Protein AF-A0AAV5ZLG9-F1 (afdb_monomer)

Solvent-accessible surface area (backbone atoms only — not comparable to full-atom values): 14186 Å² total; per-residue (Å²): 129,69,77,83,51,53,61,61,48,51,53,51,49,50,52,53,50,52,51,49,53,50,40,49,50,37,50,77,72,66,51,63,49,50,76,64,76,86,59,52,101,56,46,60,37,82,28,49,72,47,18,53,43,48,27,52,61,29,69,51,66,42,74,53,73,92,79,33,73,22,64,46,48,23,17,82,83,34,30,60,53,78,82,78,70,55,70,79,60,87,88,47,49,33,36,35,36,37,26,19,34,76,58,49,23,75,73,41,44,69,79,68,21,65,48,49,44,50,29,76,73,35,83,59,42,46,49,46,41,54,23,37,72,75,46,20,63,61,44,44,52,53,45,32,73,77,51,51,57,65,49,63,53,81,39,78,47,77,56,84,56,92,60,29,59,62,42,46,75,28,54,51,38,87,90,60,43,34,25,37,32,63,42,73,42,100,86,68,50,76,41,82,35,58,67,71,18,58,75,64,52,67,72,56,50,52,48,51,50,47,21,49,74,26,36,59,56,28,54,52,49,52,55,58,46,58,75,69,60,86,60,81,78,79,73,87,72,78,61,62,63,58,53,51,51,54,55,59,74,74,108

Sequence (251 aa):
MPRRLVGPALALVSVLVSFLLIEVALGVLGYGRQRLVPQPAGFWRHDPRLGWHHTAGSEGVFDRSPVFRTRVRINDKGLRGHDYPYERVAGRRRILVLGDSFVFGYGVEQEEIFTTVLEGLLPATEVINAGVSGYGTDQELLWFRAEGARYRPDLVILLMCGNDELDNHSTIAYSLYPKPLFVPSPGGELVLTNVPVPPVPLRLRLKAWLLGHSRVAFQASRLLGRARHAGPSSPRVDDGLTLTLVETLRR

Radius of gyration: 22.54 Å; Cα contacts (8 Å, |Δi|>4): 384; chains: 1; bounding box: 67×32×73 Å

Foldseek 3Di:
DPPVVPVVVVVVVVVVVVQVVVQVVCVVVVQAFDDDPPDDPQQWDQDQAFLIAGDAQDWDWRDPPPVAIETWGQHRVRFTDYDDDLDDDPPAAEEEEFEECLLNVPRHYRCGRVQNVVQVVDPRYHRTRPYYHQDALSSRLSCCVVPVCSSVHPYYHYDHDPCNQVSQVDLDTPNWTGGWHWDQDPVRDTDIDCGSPDHGDPVSVVLSVCRNVGSVSVVVVVVVVVVVPPDDDDPPDDCVSVVVSVVVVVD

pLDDT: mean 88.3, std 11.54, range [41.5, 98.5]

Nearest PDB structures (foldseek):
  8a2n-assembly1_A  TM=5.471E-01  e=8.742E-07  Chondromyces crocatus
  1ivn-assembly1_A  TM=8.500E-01  e=8.739E-04  Escherichia coli
  1jrl-assembly1_A  TM=8.295E-01  e=7.717E-04  Escherichia coli
  1j00-assembly1_A  TM=8.525E-01  e=1.121E-03  Escherichia coli
  6lfc-assembly1_A  TM=8.272E-01  e=9.300E-04  Escherichia coli

Structure (mmCIF, N/CA/C/O backbone):
data_AF-A0AAV5ZLG9-F1
#
_entry.id   AF-A0AAV5ZLG9-F1
#
loop_
_atom_site.group_PDB
_atom_site.id
_atom_site.type_symbol
_atom_site.label_atom_id
_atom_site.label_alt_id
_atom_site.label_comp_id
_atom_site.label_asym_id
_atom_site.label_entity_id
_atom_site.label_seq_id
_atom_site.pdbx_PDB_ins_code
_atom_site.Cartn_x
_atom_site.Cartn_y
_atom_site.Cartn_z
_atom_site.occupancy
_atom_site.B_iso_or_equiv
_atom_site.auth_seq_id
_atom_site.auth_comp_id
_atom_site.auth_asym_id
_atom_site.auth_atom_id
_atom_site.pdbx_PDB_model_num
ATOM 1 N N . MET A 1 1 ? 39.452 -15.481 -36.796 1.00 59.50 1 MET A N 1
ATOM 2 C CA . MET A 1 1 ? 38.106 -14.865 -36.887 1.00 59.50 1 MET A CA 1
ATOM 3 C C . MET A 1 1 ? 37.854 -14.436 -38.329 1.00 59.50 1 MET A C 1
ATOM 5 O O . MET A 1 1 ? 38.745 -13.813 -38.899 1.00 59.50 1 MET A O 1
ATOM 9 N N . PRO A 1 2 ? 36.716 -14.774 -38.957 1.00 66.44 2 PRO A N 1
ATOM 10 C CA . PRO A 1 2 ? 36.451 -14.362 -40.334 1.00 66.44 2 PRO A CA 1
ATOM 11 C C . PRO A 1 2 ? 36.359 -12.829 -40.408 1.00 66.44 2 PRO A C 1
ATOM 13 O O . PRO A 1 2 ? 35.571 -12.220 -39.688 1.00 66.44 2 PRO A O 1
ATOM 16 N N . ARG A 1 3 ? 37.156 -12.201 -41.288 1.00 70.88 3 ARG A N 1
ATOM 17 C CA . ARG A 1 3 ? 37.257 -10.733 -41.479 1.00 70.88 3 ARG A CA 1
ATOM 18 C C . ARG A 1 3 ? 35.901 -10.020 -41.645 1.00 70.88 3 ARG A C 1
ATOM 20 O O . ARG A 1 3 ? 35.797 -8.837 -41.350 1.00 70.88 3 ARG A O 1
ATOM 27 N N . ARG A 1 4 ? 34.854 -10.749 -42.049 1.00 76.94 4 ARG A N 1
ATOM 28 C CA . ARG A 1 4 ? 33.469 -10.265 -42.194 1.00 76.94 4 ARG A CA 1
ATOM 29 C C . ARG A 1 4 ? 32.785 -9.886 -40.870 1.00 76.94 4 ARG A C 1
ATOM 31 O O . ARG A 1 4 ? 31.807 -9.153 -40.903 1.00 76.94 4 ARG A O 1
ATOM 38 N N . LEU A 1 5 ? 33.287 -10.348 -39.721 1.00 84.06 5 LEU A N 1
ATOM 39 C CA . LEU A 1 5 ? 32.698 -10.057 -38.404 1.00 84.06 5 LEU A CA 1
ATOM 40 C C . LEU A 1 5 ? 33.332 -8.852 -37.692 1.00 84.06 5 LEU A C 1
ATOM 42 O O . LEU A 1 5 ? 32.760 -8.356 -36.728 1.00 84.06 5 LEU A O 1
ATOM 46 N N . VAL A 1 6 ? 34.479 -8.354 -38.168 1.00 87.31 6 VAL A N 1
ATOM 47 C CA . VAL A 1 6 ? 35.234 -7.276 -37.501 1.00 87.31 6 VAL A CA 1
ATOM 48 C C . VAL A 1 6 ? 34.465 -5.951 -37.529 1.00 87.31 6 VAL A C 1
ATOM 50 O O . VAL A 1 6 ? 34.338 -5.302 -36.497 1.00 87.31 6 VAL A O 1
ATOM 53 N N . GLY A 1 7 ? 33.906 -5.571 -38.682 1.00 90.50 7 GLY A N 1
ATOM 54 C CA . GLY A 1 7 ? 33.119 -4.338 -38.823 1.00 90.50 7 GLY A CA 1
ATOM 55 C C . GLY A 1 7 ? 31.880 -4.303 -37.915 1.00 90.50 7 GLY A C 1
ATOM 56 O O . GLY A 1 7 ? 31.758 -3.385 -37.105 1.00 90.50 7 GLY A O 1
ATOM 57 N N . PRO A 1 8 ? 30.993 -5.317 -37.975 1.00 93.69 8 PRO A N 1
ATOM 58 C CA . PRO A 1 8 ? 29.843 -5.414 -37.075 1.00 93.69 8 PRO A CA 1
ATOM 59 C C . PRO A 1 8 ? 30.232 -5.447 -35.591 1.00 93.69 8 PRO A C 1
ATOM 61 O O . PRO A 1 8 ? 29.568 -4.813 -34.773 1.00 93.69 8 PRO A O 1
ATOM 64 N N . ALA A 1 9 ? 31.322 -6.137 -35.239 1.00 91.94 9 ALA A N 1
ATOM 65 C CA . ALA A 1 9 ? 31.813 -6.175 -33.865 1.00 91.94 9 ALA A CA 1
ATOM 66 C C . ALA A 1 9 ? 32.273 -4.791 -33.379 1.00 91.94 9 ALA A C 1
ATOM 68 O O . ALA A 1 9 ? 31.898 -4.381 -32.285 1.00 91.94 9 ALA A O 1
ATOM 69 N N . LEU A 1 10 ? 33.027 -4.043 -34.192 1.00 94.44 10 LEU A N 1
ATOM 70 C CA . LEU A 1 10 ? 33.457 -2.681 -33.853 1.00 94.44 10 LEU A CA 1
ATOM 71 C C . LEU A 1 10 ? 32.270 -1.725 -33.699 1.00 94.44 10 LEU A C 1
ATOM 73 O O . LEU A 1 10 ? 32.242 -0.938 -32.754 1.00 94.44 10 LEU A O 1
ATOM 77 N N . ALA A 1 11 ? 31.271 -1.823 -34.580 1.00 94.94 11 ALA A N 1
ATOM 78 C CA . ALA A 1 11 ? 30.049 -1.030 -34.470 1.00 94.94 11 ALA A CA 1
ATOM 79 C C . ALA A 1 11 ? 29.296 -1.334 -33.163 1.00 94.94 11 ALA A C 1
ATOM 81 O O . ALA A 1 11 ? 28.919 -0.413 -32.441 1.00 94.94 11 ALA A O 1
ATOM 82 N N . LEU A 1 12 ? 29.142 -2.617 -32.813 1.00 94.69 12 LEU A N 1
ATOM 83 C CA . LEU A 1 12 ? 28.513 -3.027 -31.557 1.00 94.69 12 LEU A CA 1
ATOM 84 C C . LEU A 1 12 ? 29.288 -2.507 -30.338 1.00 94.69 12 LEU A C 1
ATOM 86 O O . LEU A 1 12 ? 28.685 -1.941 -29.428 1.00 94.69 12 LEU A O 1
ATOM 90 N N . VAL A 1 13 ? 30.616 -2.651 -30.331 1.00 95.88 13 VAL A N 1
ATOM 91 C CA . VAL A 1 13 ? 31.474 -2.143 -29.248 1.00 95.88 13 VAL A CA 1
ATOM 92 C C . VAL A 1 13 ? 31.329 -0.630 -29.106 1.00 95.88 13 VAL A C 1
ATOM 94 O O . VAL A 1 13 ? 31.156 -0.144 -27.992 1.00 95.88 13 VAL A O 1
ATOM 97 N N . SER A 1 14 ? 31.333 0.117 -30.212 1.00 96.12 14 SER A N 1
ATOM 98 C CA . SER A 1 14 ? 31.157 1.570 -30.182 1.00 96.12 14 SER A CA 1
ATOM 99 C C . SER A 1 14 ? 29.816 1.969 -29.564 1.00 96.12 14 SER A C 1
ATOM 101 O O . SER A 1 14 ? 29.796 2.835 -28.693 1.00 96.12 14 SER A O 1
ATOM 103 N N . VAL A 1 15 ? 28.717 1.303 -29.936 1.00 95.94 15 VAL A N 1
ATOM 104 C CA . VAL A 1 15 ? 27.388 1.557 -29.353 1.00 95.94 15 VAL A CA 1
ATOM 105 C C . VAL A 1 15 ? 27.376 1.280 -27.847 1.00 95.94 15 VAL A C 1
ATOM 107 O O . VAL A 1 15 ? 26.856 2.091 -27.080 1.00 95.94 15 VAL A O 1
ATOM 110 N N . LEU A 1 16 ? 27.973 0.169 -27.404 1.00 95.50 16 LEU A N 1
ATOM 111 C CA . LEU A 1 16 ? 28.046 -0.188 -25.983 1.00 95.50 16 LEU A CA 1
ATOM 112 C C . LEU A 1 16 ? 28.879 0.818 -25.179 1.00 95.50 16 LEU A C 1
ATOM 114 O O . LEU A 1 16 ? 28.466 1.222 -24.091 1.00 95.50 16 LEU A O 1
ATOM 118 N N . VAL A 1 17 ? 30.018 1.261 -25.722 1.00 96.69 17 VAL A N 1
ATOM 119 C CA . VAL A 1 17 ? 30.871 2.279 -25.092 1.00 96.69 17 VAL A CA 1
ATOM 120 C C . VAL A 1 17 ? 30.136 3.613 -25.000 1.00 96.69 17 VAL A C 1
ATOM 122 O O . VAL A 1 17 ? 30.106 4.213 -23.929 1.00 96.69 17 VAL A O 1
ATOM 125 N N . SER A 1 18 ? 29.485 4.065 -26.074 1.00 96.06 18 SER A N 1
ATOM 126 C CA . SER A 1 18 ? 28.688 5.295 -26.047 1.00 96.06 18 SER A CA 1
ATOM 127 C C . SER A 1 18 ? 27.564 5.217 -25.015 1.00 96.06 18 SER A C 1
ATOM 129 O O . SER A 1 18 ? 27.374 6.158 -24.247 1.00 96.06 18 SER A O 1
ATOM 131 N N . PHE A 1 19 ? 26.853 4.089 -24.939 1.00 95.25 19 PHE A N 1
ATOM 132 C CA . PHE A 1 19 ? 25.805 3.891 -23.941 1.00 95.25 19 PHE A CA 1
ATOM 133 C C . PHE A 1 19 ? 26.353 3.963 -22.508 1.00 95.25 19 PHE A C 1
ATOM 135 O O . PHE A 1 19 ? 25.767 4.636 -21.660 1.00 95.25 19 PHE A O 1
ATOM 142 N N . LEU A 1 20 ? 27.502 3.327 -22.248 1.00 95.81 20 LEU A N 1
ATOM 143 C CA . LEU A 1 20 ? 28.173 3.377 -20.949 1.00 95.81 20 LEU A CA 1
ATOM 144 C C . LEU A 1 20 ? 28.585 4.807 -20.577 1.00 95.81 20 LEU A C 1
ATOM 146 O O . LEU A 1 20 ? 28.320 5.245 -19.458 1.00 95.81 20 LEU A O 1
ATOM 150 N N . LEU A 1 21 ? 29.189 5.545 -21.511 1.00 97.31 21 LEU A N 1
ATOM 151 C CA . LEU A 1 21 ? 29.598 6.932 -21.286 1.00 97.31 21 LEU A CA 1
ATOM 152 C C . LEU A 1 21 ? 28.400 7.825 -20.938 1.00 97.31 21 LEU A C 1
ATOM 154 O O . LEU A 1 21 ? 28.489 8.621 -20.006 1.00 97.31 21 LEU A O 1
ATOM 158 N N . ILE A 1 22 ? 27.263 7.659 -21.623 1.00 95.94 22 ILE A N 1
ATOM 159 C CA . ILE A 1 22 ? 26.040 8.417 -21.322 1.00 95.94 22 ILE A CA 1
ATOM 160 C C . ILE A 1 22 ? 25.480 8.024 -19.947 1.00 95.94 22 ILE A C 1
ATOM 162 O O . ILE A 1 22 ? 25.114 8.900 -19.166 1.00 95.94 22 ILE A O 1
ATOM 166 N N . GLU A 1 23 ? 25.423 6.732 -19.613 1.00 96.00 23 GLU A N 1
ATOM 167 C CA . GLU A 1 23 ? 24.942 6.262 -18.305 1.00 96.00 23 GLU A CA 1
ATOM 168 C C . GLU A 1 23 ? 25.789 6.832 -17.149 1.00 96.00 23 GLU A C 1
ATOM 170 O O . GLU A 1 23 ? 25.227 7.256 -16.133 1.00 96.00 23 GLU A O 1
ATOM 175 N N . VAL A 1 24 ? 27.118 6.898 -17.318 1.00 95.12 24 VAL A N 1
ATOM 176 C CA . VAL A 1 24 ? 28.048 7.512 -16.353 1.00 95.12 24 VAL A CA 1
ATOM 177 C C . VAL A 1 24 ? 27.843 9.023 -16.279 1.00 95.12 24 VAL A C 1
ATOM 179 O O . VAL A 1 24 ? 27.676 9.550 -15.180 1.00 95.12 24 VAL A O 1
ATOM 182 N N . ALA A 1 25 ? 27.793 9.716 -17.419 1.00 95.94 25 ALA A N 1
ATOM 183 C CA . ALA A 1 25 ? 27.589 11.163 -17.464 1.00 95.94 25 ALA A CA 1
ATOM 184 C C . ALA A 1 25 ? 26.269 11.572 -16.791 1.00 95.94 25 ALA A C 1
ATOM 186 O O . ALA A 1 25 ? 26.256 12.467 -15.951 1.00 95.94 25 ALA A O 1
ATOM 187 N N . LEU A 1 26 ? 25.170 10.863 -17.077 1.00 94.81 26 LEU A N 1
ATOM 188 C CA . LEU A 1 26 ? 23.887 11.066 -16.400 1.00 94.81 26 LEU A CA 1
ATOM 189 C C . LEU A 1 26 ? 24.006 10.856 -14.885 1.00 94.81 26 LEU A C 1
ATOM 191 O O . LEU A 1 26 ? 23.415 11.612 -14.118 1.00 94.81 26 LEU A O 1
ATOM 195 N N . GLY A 1 27 ? 24.777 9.857 -14.449 1.00 90.50 27 GLY A N 1
ATOM 196 C CA . GLY A 1 27 ? 25.044 9.616 -13.033 1.00 90.50 27 GLY A CA 1
ATOM 197 C C . GLY A 1 27 ? 25.778 10.770 -12.354 1.00 90.50 27 GLY A C 1
ATOM 198 O O . GLY A 1 27 ? 25.334 11.216 -11.299 1.00 90.50 27 GLY A O 1
ATOM 199 N N . VAL A 1 28 ? 26.846 11.277 -12.975 1.00 92.81 28 VAL A N 1
ATOM 200 C CA . VAL A 1 28 ? 27.627 12.424 -12.474 1.00 92.81 28 VAL A CA 1
ATOM 201 C C . VAL A 1 28 ? 26.777 13.695 -12.421 1.00 92.81 28 VAL A C 1
ATOM 203 O O . VAL A 1 28 ? 26.858 14.452 -11.460 1.00 92.81 28 VAL A O 1
ATOM 206 N N . LEU A 1 29 ? 25.904 13.899 -13.410 1.00 92.50 29 LEU A N 1
ATOM 207 C CA . LEU A 1 29 ? 24.988 15.041 -13.484 1.00 92.50 29 LEU A CA 1
ATOM 208 C C . LEU A 1 29 ? 23.760 14.919 -12.558 1.00 92.50 29 LEU A C 1
ATOM 210 O O . LEU A 1 29 ? 22.862 15.756 -12.617 1.00 92.50 29 LEU A O 1
ATOM 214 N N . GLY A 1 30 ? 23.678 13.877 -11.725 1.00 86.31 30 GLY A N 1
ATOM 215 C CA . GLY A 1 30 ? 22.592 13.702 -10.757 1.00 86.31 30 GLY A CA 1
ATOM 216 C C . GLY A 1 30 ? 21.275 13.182 -11.343 1.00 86.31 30 GLY A C 1
ATOM 217 O O . GLY A 1 30 ? 20.260 13.142 -10.644 1.00 86.31 30 GLY A O 1
ATOM 218 N N . TYR A 1 31 ? 21.252 12.730 -12.601 1.00 87.56 31 TYR A N 1
ATOM 219 C CA . TYR A 1 31 ? 20.066 12.086 -13.163 1.00 87.56 31 TYR A CA 1
ATOM 220 C C . TYR A 1 31 ? 19.866 10.704 -12.529 1.00 87.56 31 TYR A C 1
ATOM 222 O O . TYR A 1 31 ? 20.691 9.794 -12.641 1.00 87.56 31 TYR A O 1
ATOM 230 N N . GLY A 1 32 ? 18.731 10.547 -11.850 1.00 83.56 32 GLY A N 1
ATOM 231 C CA . GLY A 1 32 ? 18.353 9.304 -11.183 1.00 83.56 32 GLY A CA 1
ATOM 232 C C . GLY A 1 32 ? 17.867 8.206 -12.133 1.00 83.56 32 GLY A C 1
ATOM 233 O O . GLY A 1 32 ? 17.726 8.402 -13.342 1.00 83.56 32 GLY A O 1
ATOM 234 N N . ARG A 1 33 ? 17.572 7.046 -11.541 1.00 85.69 33 ARG A N 1
ATOM 235 C CA . ARG A 1 33 ? 16.853 5.915 -12.150 1.00 85.69 33 ARG A CA 1
ATOM 236 C C . ARG A 1 33 ? 15.414 5.874 -11.636 1.00 85.69 33 ARG A C 1
ATOM 238 O O . ARG A 1 33 ? 15.086 6.589 -10.684 1.00 85.69 33 ARG A O 1
ATOM 245 N N . GLN A 1 34 ? 14.569 5.027 -12.224 1.00 80.56 34 GLN A N 1
ATOM 246 C CA . GLN A 1 34 ? 13.253 4.781 -11.647 1.00 80.56 34 GLN A CA 1
ATOM 247 C C . GLN A 1 34 ? 13.411 4.162 -10.260 1.00 80.56 34 GLN A C 1
ATOM 249 O O . GLN A 1 34 ? 14.063 3.138 -10.078 1.00 80.56 34 GLN A O 1
ATOM 254 N N . ARG A 1 35 ? 12.762 4.793 -9.291 1.00 73.56 35 ARG A N 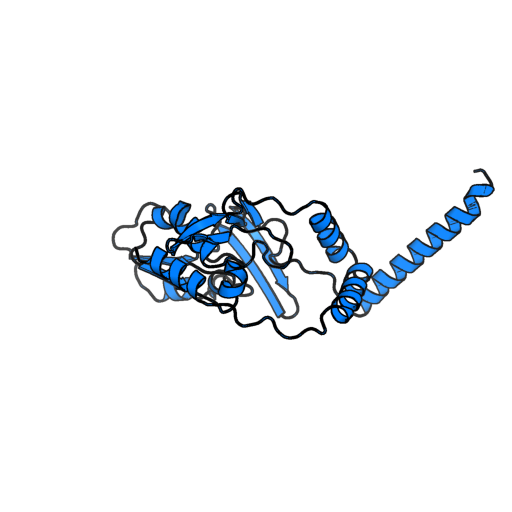1
ATOM 255 C CA . ARG A 1 35 ? 12.588 4.302 -7.931 1.00 73.56 35 ARG A CA 1
ATOM 256 C C . ARG A 1 35 ? 11.176 3.716 -7.856 1.00 73.56 35 ARG A C 1
ATOM 258 O O . ARG A 1 35 ? 10.212 4.470 -7.951 1.00 73.56 35 ARG A O 1
ATOM 265 N N . LEU A 1 36 ? 11.049 2.386 -7.802 1.00 66.25 36 LEU A N 1
ATOM 266 C CA . LEU A 1 36 ? 9.738 1.720 -7.746 1.00 66.25 36 LEU A CA 1
ATOM 267 C C . LEU A 1 36 ? 9.032 2.044 -6.430 1.00 66.25 36 LEU A C 1
ATOM 269 O O . LEU A 1 36 ? 9.664 2.058 -5.379 1.00 66.25 36 LEU A O 1
ATOM 273 N N . VAL A 1 37 ? 7.733 2.307 -6.481 1.00 64.44 37 VAL A N 1
ATOM 274 C CA . VAL A 1 37 ? 6.906 2.397 -5.280 1.00 64.44 37 VAL A CA 1
ATOM 275 C C . VAL A 1 37 ? 5.926 1.230 -5.323 1.00 64.44 37 VAL A C 1
ATOM 277 O O . VAL A 1 37 ? 5.275 1.077 -6.351 1.00 64.44 37 VAL A O 1
ATOM 280 N N . PRO A 1 38 ? 5.821 0.434 -4.255 1.00 56.38 38 PRO A N 1
ATOM 281 C CA . PRO A 1 38 ? 6.601 0.558 -3.032 1.00 56.38 38 PRO A CA 1
ATOM 282 C C . PRO A 1 38 ? 7.962 -0.178 -3.111 1.00 56.38 38 PRO A C 1
ATOM 284 O O . PRO A 1 38 ? 8.117 -1.229 -3.731 1.00 56.38 38 PRO A O 1
ATOM 287 N N . GLN A 1 39 ? 8.988 0.438 -2.525 1.00 63.72 39 GLN A N 1
ATOM 288 C CA . GLN A 1 39 ? 10.392 -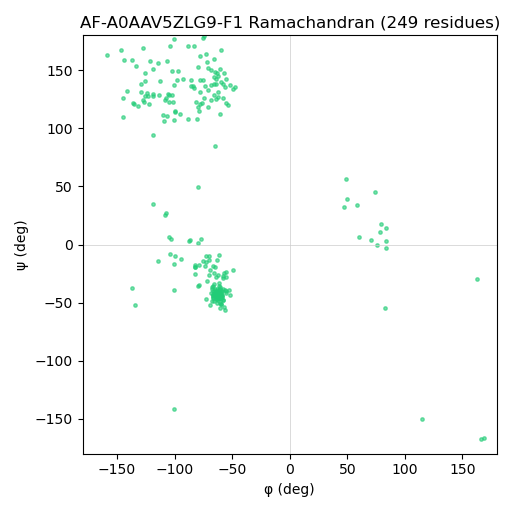0.007 -2.488 1.00 63.72 39 GLN A CA 1
ATOM 289 C C . GLN A 1 39 ? 10.718 -0.521 -1.083 1.00 63.72 39 GLN A C 1
ATOM 291 O O . GLN A 1 39 ? 10.087 -0.020 -0.161 1.00 63.72 39 GLN A O 1
ATOM 296 N N . PRO A 1 40 ? 11.747 -1.365 -0.867 1.00 59.22 40 PRO A N 1
ATOM 297 C CA . PRO A 1 40 ? 12.520 -2.164 -1.826 1.00 59.22 40 PRO A CA 1
ATOM 298 C C . PRO A 1 40 ? 11.936 -3.564 -2.126 1.00 59.22 40 PRO A C 1
ATOM 300 O O . PRO A 1 40 ? 10.999 -4.033 -1.478 1.00 59.22 40 PRO A O 1
ATOM 303 N N . ALA A 1 41 ? 12.511 -4.228 -3.142 1.00 60.09 41 ALA A N 1
ATOM 304 C CA . ALA A 1 41 ? 12.172 -5.580 -3.601 1.00 60.09 41 ALA A CA 1
ATOM 305 C C . ALA A 1 41 ? 12.499 -6.623 -2.519 1.00 60.09 41 ALA A C 1
ATOM 307 O O . ALA A 1 41 ? 13.591 -7.174 -2.469 1.00 60.09 41 ALA A O 1
ATOM 308 N N . GLY A 1 42 ? 11.565 -6.824 -1.602 1.00 76.81 42 GLY A N 1
ATOM 309 C CA . GLY A 1 42 ? 11.732 -7.689 -0.4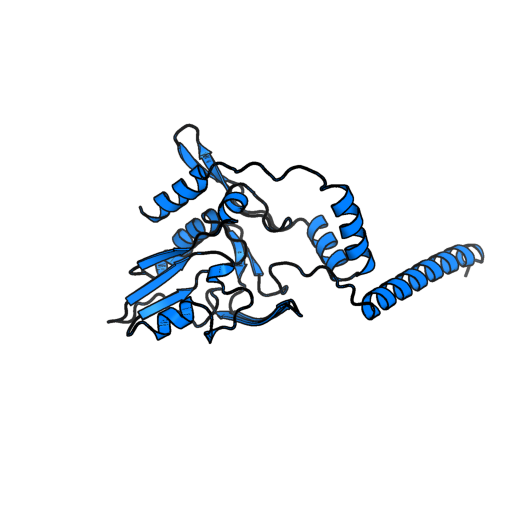36 1.00 76.81 42 GLY A CA 1
ATOM 310 C C . GLY A 1 42 ? 10.685 -7.399 0.626 1.00 76.81 42 GLY A C 1
ATOM 311 O O . GLY A 1 42 ? 10.221 -8.319 1.284 1.00 76.81 42 GLY A O 1
ATOM 312 N N . PHE A 1 43 ? 10.215 -6.153 0.694 1.00 87.31 43 PHE A N 1
ATOM 313 C CA . PHE A 1 43 ? 9.124 -5.767 1.584 1.00 87.31 43 PHE A CA 1
ATOM 314 C C . PHE A 1 43 ? 7.758 -6.215 1.109 1.00 87.31 43 PHE A C 1
ATOM 316 O O . PHE A 1 43 ? 6.825 -6.164 1.891 1.00 87.31 43 PHE A O 1
ATOM 323 N N . TRP A 1 44 ? 7.629 -6.632 -0.147 1.00 88.88 44 TRP A N 1
ATOM 324 C CA . TRP A 1 44 ? 6.348 -6.851 -0.802 1.00 88.88 44 TRP A CA 1
ATOM 325 C C . TRP A 1 44 ? 6.325 -8.231 -1.435 1.00 88.88 44 TRP A C 1
ATOM 327 O O . TRP A 1 44 ? 7.236 -8.594 -2.183 1.00 88.88 44 TRP A O 1
ATOM 337 N N . ARG A 1 45 ? 5.251 -8.970 -1.176 1.00 91.25 45 ARG A N 1
ATOM 338 C CA . ARG A 1 45 ? 4.939 -10.251 -1.805 1.00 91.25 45 ARG A CA 1
ATOM 339 C C . ARG A 1 45 ? 3.619 -10.148 -2.551 1.00 91.25 45 ARG A C 1
ATOM 341 O O . ARG A 1 45 ? 2.742 -9.379 -2.167 1.00 91.25 45 ARG A O 1
ATOM 348 N N . HIS A 1 46 ? 3.485 -10.935 -3.614 1.00 93.25 46 HIS A N 1
ATOM 349 C CA . HIS A 1 46 ? 2.203 -11.096 -4.296 1.00 93.25 46 HIS A CA 1
ATOM 350 C C . HIS A 1 46 ? 1.200 -11.763 -3.352 1.00 93.25 46 HIS A C 1
ATOM 352 O O . HIS A 1 46 ? 1.550 -12.697 -2.626 1.00 93.25 46 HIS A O 1
ATOM 358 N N . ASP A 1 47 ? -0.031 -11.263 -3.371 1.00 95.06 47 ASP A N 1
ATOM 359 C CA . ASP A 1 47 ? -1.161 -11.842 -2.659 1.00 95.06 47 ASP A CA 1
ATOM 360 C C . ASP A 1 47 ? -2.318 -12.042 -3.653 1.00 95.06 47 ASP A C 1
ATOM 362 O O . ASP A 1 47 ? -2.722 -11.088 -4.318 1.00 95.06 47 ASP A O 1
ATOM 366 N N . PRO A 1 48 ? -2.874 -13.256 -3.802 1.00 96.25 48 PRO A N 1
ATOM 367 C CA . PRO A 1 48 ? -3.920 -13.510 -4.789 1.00 96.25 48 PRO A CA 1
ATOM 368 C C . PRO A 1 48 ? -5.264 -12.854 -4.444 1.00 96.25 48 PRO A C 1
ATOM 370 O O . PRO A 1 48 ? -6.135 -12.809 -5.305 1.00 96.25 48 PRO A O 1
ATOM 373 N N . ARG A 1 49 ? -5.477 -12.363 -3.219 1.00 96.31 49 ARG A N 1
ATOM 374 C CA . ARG A 1 49 ? -6.708 -11.664 -2.812 1.00 96.31 49 ARG A CA 1
ATOM 375 C C . ARG A 1 49 ? -6.523 -10.153 -2.805 1.00 96.31 49 ARG A C 1
ATOM 377 O O . ARG A 1 49 ? -7.429 -9.432 -3.202 1.00 96.31 49 ARG A O 1
ATOM 384 N N . LEU A 1 50 ? -5.354 -9.695 -2.366 1.00 96.12 50 LEU A N 1
ATOM 385 C CA . LEU A 1 50 ? -5.056 -8.276 -2.149 1.00 96.12 50 LEU A CA 1
ATOM 386 C C . LEU A 1 50 ? -4.171 -7.671 -3.245 1.00 96.12 50 LEU A C 1
ATOM 388 O O . LEU A 1 50 ? -3.943 -6.470 -3.249 1.00 96.12 50 LEU A O 1
ATOM 392 N N . GLY A 1 51 ? -3.635 -8.477 -4.160 1.00 94.81 51 GLY A N 1
ATOM 393 C CA . GLY A 1 51 ? -2.629 -8.080 -5.147 1.00 94.81 51 GLY A CA 1
ATOM 394 C C . GLY A 1 51 ? -1.219 -8.095 -4.571 1.00 94.81 51 GLY A C 1
ATOM 395 O O . GLY A 1 51 ? -0.340 -8.804 -5.071 1.00 94.81 51 GLY A O 1
ATOM 396 N N . TRP A 1 52 ? -1.003 -7.377 -3.473 1.00 94.12 52 TRP A N 1
ATOM 397 C CA . TRP A 1 52 ? 0.240 -7.427 -2.710 1.00 94.12 52 TRP A CA 1
ATOM 398 C C . TRP A 1 52 ? -0.013 -7.305 -1.214 1.00 94.12 52 TRP A C 1
ATOM 400 O O . TRP A 1 52 ? -1.026 -6.771 -0.777 1.00 94.12 52 TRP A O 1
ATOM 410 N N . HIS A 1 53 ? 0.949 -7.770 -0.430 1.00 94.88 53 HIS A N 1
ATOM 411 C CA . HIS A 1 53 ? 1.033 -7.529 1.005 1.00 94.88 53 HIS A CA 1
ATOM 412 C C . HIS A 1 53 ? 2.503 -7.443 1.409 1.00 94.88 53 HIS A C 1
ATOM 414 O O . HIS A 1 53 ? 3.383 -7.832 0.632 1.00 94.88 53 HIS A O 1
ATOM 420 N N . HIS A 1 54 ? 2.791 -6.980 2.623 1.00 95.25 54 HIS A N 1
ATOM 421 C CA . HIS A 1 54 ? 4.157 -7.031 3.108 1.00 95.25 54 HIS A CA 1
ATOM 422 C C . HIS A 1 54 ? 4.669 -8.468 3.297 1.00 95.25 54 HIS A C 1
ATOM 424 O O . HIS A 1 54 ? 3.910 -9.385 3.649 1.00 95.25 54 HIS A O 1
ATOM 430 N N . THR A 1 55 ? 5.970 -8.651 3.088 1.00 94.75 55 THR A N 1
ATOM 431 C CA . THR A 1 55 ? 6.702 -9.868 3.453 1.00 94.75 55 THR A CA 1
ATOM 432 C C . THR A 1 55 ? 6.938 -9.873 4.962 1.00 94.75 55 THR A C 1
ATOM 434 O O . THR A 1 55 ? 7.548 -8.953 5.497 1.00 94.75 55 THR A O 1
ATOM 437 N N . ALA A 1 56 ? 6.454 -10.902 5.656 1.00 95.31 56 ALA A N 1
ATOM 438 C CA . ALA A 1 56 ? 6.649 -11.036 7.098 1.00 95.31 56 ALA A CA 1
ATOM 439 C C . ALA A 1 56 ? 8.143 -11.088 7.462 1.00 95.31 56 ALA A C 1
ATOM 441 O O . ALA A 1 56 ? 8.935 -11.704 6.744 1.00 95.31 56 ALA A O 1
ATOM 442 N N . GLY A 1 57 ? 8.516 -10.420 8.554 1.00 94.38 57 GLY A N 1
ATOM 443 C CA . GLY A 1 57 ? 9.893 -10.376 9.055 1.00 94.38 57 GLY A CA 1
ATOM 444 C C . GLY A 1 57 ? 10.878 -9.567 8.201 1.00 94.38 57 GLY A C 1
ATOM 445 O O . GLY A 1 57 ? 12.071 -9.557 8.498 1.00 94.38 57 GLY A O 1
ATOM 446 N N . SER A 1 58 ? 10.433 -8.900 7.127 1.00 94.06 58 SER A N 1
ATOM 447 C CA . SER A 1 58 ? 11.338 -8.105 6.292 1.00 94.06 58 SER A CA 1
ATOM 448 C C . SER A 1 58 ? 11.758 -6.809 6.990 1.00 94.06 58 SER A C 1
ATOM 450 O O . SER A 1 58 ? 10.915 -6.086 7.522 1.00 94.06 58 SER A O 1
ATOM 452 N N . GLU A 1 59 ? 13.042 -6.468 6.905 1.00 92.88 59 GLU A N 1
ATOM 453 C CA . GLU A 1 59 ? 13.606 -5.213 7.403 1.00 92.88 59 GLU A CA 1
ATOM 454 C C . GLU A 1 59 ? 14.535 -4.584 6.356 1.00 92.88 59 GLU A C 1
ATOM 456 O O . GLU A 1 59 ? 15.110 -5.262 5.501 1.00 92.88 59 GLU A O 1
ATOM 461 N N . GLY A 1 60 ? 14.674 -3.263 6.403 1.00 90.75 60 GLY A N 1
ATOM 462 C CA . GLY A 1 60 ? 15.503 -2.512 5.478 1.00 90.75 60 GLY A CA 1
ATOM 463 C C . GLY A 1 60 ? 15.236 -1.016 5.533 1.00 90.75 60 GLY A C 1
ATOM 464 O O . GLY A 1 60 ? 14.594 -0.499 6.446 1.00 90.75 60 GLY A O 1
ATOM 465 N N . VAL A 1 61 ? 15.761 -0.308 4.536 1.00 89.06 61 VAL A N 1
ATOM 466 C CA . VAL A 1 61 ? 15.687 1.151 4.461 1.00 89.06 61 VAL A CA 1
ATOM 467 C C . VAL A 1 61 ? 14.923 1.569 3.216 1.00 89.06 61 VAL A C 1
ATOM 469 O O . VAL A 1 61 ? 15.252 1.154 2.102 1.00 89.06 61 VAL A O 1
ATOM 472 N N . PHE A 1 62 ? 13.921 2.422 3.406 1.00 88.25 62 PHE A N 1
ATOM 473 C CA . PHE A 1 62 ? 13.232 3.096 2.318 1.00 88.25 62 PHE A CA 1
ATOM 474 C C . PHE A 1 62 ? 13.994 4.384 2.021 1.00 88.25 62 PHE A C 1
ATOM 476 O O . PHE A 1 62 ? 13.977 5.326 2.809 1.00 88.25 62 PHE A O 1
ATOM 483 N N . ASP A 1 63 ? 14.689 4.418 0.886 1.00 85.19 63 ASP A N 1
ATOM 484 C CA . ASP A 1 63 ? 15.491 5.566 0.474 1.00 85.19 63 ASP A CA 1
ATOM 485 C C . ASP A 1 63 ? 14.801 6.324 -0.665 1.00 85.19 63 ASP A C 1
ATOM 487 O O . ASP A 1 63 ? 14.742 5.872 -1.818 1.00 85.19 63 ASP A O 1
ATOM 491 N N . ARG A 1 64 ? 14.323 7.529 -0.350 1.00 82.56 64 ARG A N 1
ATOM 492 C CA . ARG A 1 64 ? 13.826 8.510 -1.320 1.00 82.56 64 ARG A CA 1
ATOM 493 C C . ARG A 1 64 ? 14.643 9.805 -1.270 1.00 82.56 64 ARG A C 1
ATOM 495 O O . ARG A 1 64 ? 14.100 10.888 -1.474 1.00 82.56 64 ARG A O 1
ATOM 502 N N . SER A 1 65 ? 15.948 9.700 -1.017 1.00 79.62 65 SER A N 1
ATOM 503 C CA . SER A 1 65 ? 16.863 10.841 -0.931 1.00 79.62 65 SER A CA 1
ATOM 504 C C . SER A 1 65 ? 16.761 11.767 -2.158 1.00 79.62 65 SER A C 1
ATOM 506 O O . SER A 1 65 ? 16.717 11.267 -3.291 1.00 79.62 65 SER A O 1
ATOM 508 N N . PRO A 1 66 ? 16.753 13.099 -1.952 1.00 83.19 66 PRO A N 1
ATOM 509 C CA . PRO A 1 66 ? 16.996 13.780 -0.673 1.00 83.19 66 PRO A CA 1
ATOM 510 C C . PRO A 1 66 ? 15.749 13.951 0.218 1.00 83.19 66 PRO A C 1
AT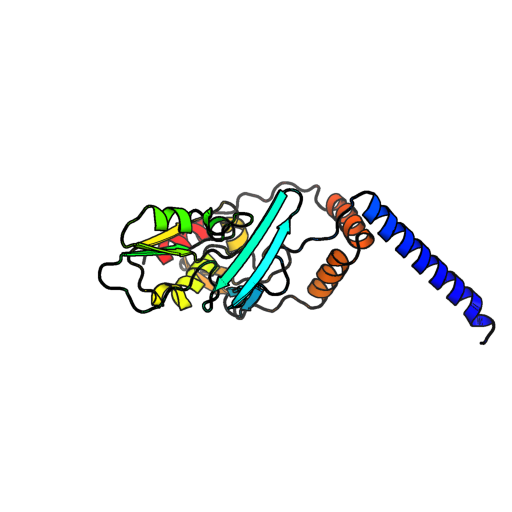OM 512 O O . PRO A 1 66 ? 15.854 14.594 1.251 1.00 83.19 66 PRO A O 1
ATOM 515 N N . VAL A 1 67 ? 14.581 13.416 -0.163 1.00 86.50 67 VAL A N 1
ATOM 516 C CA . VAL A 1 67 ? 13.311 13.670 0.547 1.00 86.50 67 VAL A CA 1
ATOM 517 C C . VAL A 1 67 ? 13.292 13.014 1.925 1.00 86.50 67 VAL A C 1
ATOM 519 O O . VAL A 1 67 ? 12.999 13.674 2.912 1.00 86.50 67 VAL A O 1
ATOM 522 N N . PHE A 1 68 ? 13.595 11.718 1.989 1.00 90.12 68 PHE A N 1
ATOM 523 C CA . PHE A 1 68 ? 13.694 10.982 3.245 1.00 90.12 68 PHE A CA 1
ATOM 524 C C . PHE A 1 68 ? 14.533 9.720 3.067 1.00 90.12 68 PHE A C 1
ATOM 526 O O . PHE A 1 68 ? 14.725 9.215 1.951 1.00 90.12 68 PHE A O 1
ATOM 533 N N . ARG A 1 69 ? 14.967 9.174 4.199 1.00 90.94 69 ARG A N 1
ATOM 534 C CA . ARG A 1 69 ? 15.552 7.846 4.311 1.00 90.94 69 ARG A CA 1
ATOM 535 C C . ARG A 1 69 ? 15.123 7.271 5.654 1.00 90.94 69 ARG A C 1
ATOM 537 O O . ARG A 1 69 ? 15.598 7.773 6.660 1.00 90.94 69 ARG A O 1
ATOM 544 N N . THR A 1 70 ? 14.251 6.264 5.660 1.00 91.88 70 THR A N 1
ATOM 545 C CA . THR A 1 70 ? 13.686 5.727 6.910 1.00 91.88 70 THR A CA 1
ATOM 546 C C . THR A 1 70 ? 13.873 4.232 7.050 1.00 91.88 70 THR A C 1
ATOM 548 O O . THR A 1 70 ? 13.891 3.497 6.053 1.00 91.88 70 THR A O 1
ATOM 551 N N . ARG A 1 71 ? 14.025 3.766 8.293 1.00 92.38 71 ARG A N 1
ATOM 552 C CA . ARG A 1 71 ? 14.081 2.335 8.583 1.00 92.38 71 ARG A CA 1
ATOM 553 C C . ARG A 1 71 ? 12.664 1.780 8.674 1.00 92.38 71 ARG A C 1
ATOM 555 O O . ARG A 1 71 ? 11.769 2.348 9.296 1.00 92.38 71 ARG A O 1
ATOM 562 N N . VAL A 1 72 ? 12.461 0.637 8.036 1.00 93.44 72 VAL A N 1
ATOM 563 C CA . VAL A 1 72 ? 11.186 -0.072 8.051 1.00 93.44 72 VAL A CA 1
ATOM 564 C C . VAL A 1 72 ? 11.444 -1.496 8.506 1.00 93.44 72 VAL A C 1
ATOM 566 O O . VAL A 1 72 ? 12.273 -2.195 7.925 1.00 93.44 72 VAL A O 1
ATOM 569 N N . ARG A 1 73 ? 10.694 -1.925 9.521 1.00 94.06 73 ARG A N 1
ATOM 570 C CA . ARG A 1 73 ? 10.586 -3.316 9.955 1.00 94.06 73 ARG A CA 1
ATOM 571 C C . ARG A 1 73 ? 9.136 -3.759 9.813 1.00 94.06 73 ARG A C 1
ATOM 573 O O . ARG A 1 73 ? 8.224 -3.083 10.292 1.00 94.06 73 ARG A O 1
ATOM 580 N N . ILE A 1 74 ? 8.948 -4.897 9.161 1.00 96.12 74 ILE A N 1
ATOM 581 C CA . ILE A 1 74 ? 7.677 -5.601 9.068 1.00 96.12 74 ILE A CA 1
ATOM 582 C C . ILE A 1 74 ? 7.726 -6.776 10.035 1.00 96.12 74 ILE A C 1
ATOM 584 O O . ILE A 1 74 ? 8.670 -7.563 10.024 1.00 96.12 74 ILE A O 1
ATOM 588 N N . ASN A 1 75 ? 6.710 -6.875 10.876 1.00 95.94 75 ASN A N 1
ATOM 589 C CA . ASN A 1 75 ? 6.585 -7.898 11.896 1.00 95.94 75 ASN A CA 1
ATOM 590 C C . ASN A 1 75 ? 6.201 -9.265 11.292 1.00 95.94 75 ASN A C 1
ATOM 592 O O . ASN A 1 75 ? 5.999 -9.399 10.076 1.00 95.94 75 ASN A O 1
ATOM 596 N N . ASP A 1 76 ? 6.065 -10.293 12.129 1.00 95.69 76 ASP A N 1
ATOM 597 C CA . ASP A 1 76 ? 5.835 -11.668 11.653 1.00 95.69 76 ASP A CA 1
ATOM 598 C C . ASP A 1 76 ? 4.435 -11.875 11.049 1.00 95.69 76 ASP A C 1
ATOM 600 O O . ASP A 1 76 ? 4.151 -12.892 10.414 1.00 95.69 76 ASP A O 1
ATOM 604 N N . LYS A 1 77 ? 3.551 -10.885 11.202 1.00 95.69 77 LYS A N 1
ATOM 605 C CA . LYS A 1 77 ? 2.193 -10.859 10.642 1.00 95.69 77 LYS A CA 1
ATOM 606 C C . LYS A 1 77 ? 2.074 -9.955 9.414 1.00 95.69 77 LYS A C 1
ATOM 608 O O . LYS A 1 77 ? 0.986 -9.794 8.870 1.00 95.69 77 LYS A O 1
ATOM 613 N N . GLY A 1 78 ? 3.184 -9.392 8.934 1.00 95.75 78 GLY A N 1
ATOM 614 C CA . GLY A 1 78 ? 3.180 -8.527 7.758 1.00 95.75 78 GLY A CA 1
ATOM 615 C C . GLY A 1 78 ? 2.709 -7.092 8.037 1.00 95.75 78 GLY A C 1
ATOM 616 O O . GLY A 1 78 ? 2.354 -6.381 7.099 1.00 95.75 78 GLY A O 1
ATOM 617 N N . LEU A 1 79 ? 2.699 -6.659 9.298 1.00 97.00 79 LEU A N 1
ATOM 618 C CA . LEU A 1 79 ? 2.356 -5.294 9.703 1.00 97.00 79 LEU A CA 1
ATOM 619 C C . LEU A 1 79 ? 3.621 -4.507 10.031 1.00 97.00 79 LEU A C 1
ATOM 621 O O . LEU A 1 79 ? 4.610 -5.078 10.489 1.00 97.00 79 LEU A O 1
ATOM 625 N N . ARG A 1 80 ? 3.609 -3.192 9.818 1.00 95.62 80 ARG A N 1
ATOM 626 C CA . ARG A 1 80 ? 4.747 -2.352 10.198 1.00 95.62 80 ARG A CA 1
ATOM 627 C C . ARG A 1 80 ? 4.733 -2.094 11.706 1.00 95.62 80 ARG A C 1
ATOM 629 O O . ARG A 1 80 ? 3.716 -1.673 12.248 1.00 95.62 80 ARG A O 1
ATOM 636 N N . GLY A 1 81 ? 5.876 -2.294 12.359 1.00 90.19 81 GLY A N 1
ATOM 637 C CA . GLY A 1 81 ? 6.052 -2.038 13.791 1.00 90.19 81 GLY A CA 1
ATOM 638 C C . GLY A 1 81 ? 6.335 -3.296 14.603 1.00 90.19 81 GLY A C 1
ATOM 639 O O . GLY A 1 81 ? 6.982 -4.226 14.118 1.00 90.19 81 GLY A O 1
ATOM 640 N N . HIS A 1 82 ? 5.920 -3.305 15.869 1.00 91.12 82 HIS A N 1
ATOM 641 C CA . HIS A 1 82 ? 6.089 -4.471 16.734 1.00 91.12 82 HIS A CA 1
ATOM 642 C C . HIS A 1 82 ? 4.977 -5.506 16.537 1.00 91.12 82 HIS A C 1
ATOM 644 O O . HIS A 1 82 ? 3.993 -5.291 15.827 1.00 91.12 82 HIS A O 1
ATOM 650 N N . ASP A 1 83 ? 5.170 -6.671 17.140 1.00 93.31 83 ASP A N 1
ATOM 651 C CA . ASP A 1 83 ? 4.243 -7.787 17.056 1.00 93.31 83 ASP A CA 1
ATOM 652 C C . ASP A 1 83 ? 3.037 -7.571 17.979 1.00 93.31 83 ASP A C 1
ATOM 654 O O . ASP A 1 83 ? 3.168 -7.066 19.096 1.00 93.31 83 ASP A O 1
ATOM 658 N N . TYR A 1 84 ? 1.861 -7.976 17.496 1.00 92.81 84 TYR A N 1
ATOM 659 C CA . TYR A 1 84 ? 0.613 -7.991 18.256 1.00 92.81 84 TYR A CA 1
ATOM 660 C C . TYR A 1 84 ? 0.057 -9.422 18.261 1.00 92.81 84 TYR A C 1
ATOM 662 O O . TYR A 1 84 ? -0.186 -9.979 17.181 1.00 92.81 84 TYR A O 1
ATOM 670 N N . PRO A 1 85 ? -0.145 -10.053 19.431 1.00 93.88 85 PRO A N 1
ATOM 671 C CA . PRO A 1 85 ? -0.802 -11.353 19.508 1.00 93.88 85 PRO A CA 1
ATOM 672 C C . PRO A 1 85 ? -2.301 -11.229 19.193 1.00 93.88 85 PRO A C 1
ATOM 674 O O . PRO A 1 85 ? -2.926 -10.192 19.436 1.00 93.88 85 PRO A O 1
ATOM 677 N N . TYR A 1 86 ? -2.912 -12.296 18.669 1.00 96.31 86 TYR A N 1
ATOM 678 C CA . TYR A 1 86 ? -4.372 -12.318 18.478 1.00 96.31 86 TYR A CA 1
ATOM 679 C C . TYR A 1 86 ? -5.097 -12.430 19.823 1.00 96.31 86 TYR A C 1
ATOM 681 O O . TYR A 1 86 ? -6.194 -11.893 20.012 1.00 96.31 86 TYR A O 1
ATOM 689 N N . GLU A 1 87 ? -4.469 -13.110 20.779 1.00 95.19 87 GLU A N 1
ATOM 690 C CA . GLU A 1 87 ? -4.890 -13.161 22.165 1.00 95.19 87 GLU A CA 1
ATOM 691 C C . GLU A 1 87 ? -4.975 -11.740 22.722 1.00 95.19 87 GLU A C 1
ATOM 693 O O . GLU A 1 87 ? -4.125 -10.880 22.476 1.00 95.19 87 GLU A O 1
ATOM 698 N N . ARG A 1 88 ? -6.057 -11.482 23.453 1.00 93.44 88 ARG A N 1
ATOM 699 C CA . ARG A 1 88 ? -6.262 -10.185 24.080 1.00 93.44 88 ARG A CA 1
ATOM 700 C C . ARG A 1 88 ? -5.522 -10.141 25.400 1.00 93.44 88 ARG A C 1
ATOM 702 O O . ARG A 1 88 ? -5.625 -11.070 26.199 1.00 93.44 88 ARG A O 1
ATOM 709 N N . VAL A 1 89 ? -4.851 -9.026 25.647 1.00 90.56 89 VAL A N 1
ATOM 710 C CA . VAL A 1 89 ? -4.296 -8.718 26.961 1.00 90.56 89 VAL A CA 1
ATOM 711 C C . VAL A 1 89 ? -5.419 -8.155 27.830 1.00 90.56 89 VAL A C 1
ATOM 713 O O . VAL A 1 89 ? -6.078 -7.180 27.462 1.00 90.56 89 VAL A O 1
ATOM 716 N N . ALA A 1 90 ? -5.673 -8.790 28.975 1.00 91.19 90 ALA A N 1
ATOM 717 C CA . ALA A 1 90 ? -6.707 -8.344 29.902 1.00 91.19 90 ALA A CA 1
ATOM 718 C C . ALA A 1 90 ? -6.444 -6.899 30.361 1.00 91.19 90 ALA A C 1
ATOM 720 O O . ALA A 1 90 ? -5.306 -6.517 30.628 1.00 91.19 90 ALA A O 1
ATOM 721 N N . GLY A 1 91 ? -7.503 -6.090 30.428 1.00 92.00 91 GLY A N 1
ATOM 722 C CA . GLY A 1 91 ? -7.409 -4.679 30.811 1.00 92.00 91 GLY A CA 1
ATOM 723 C C . GLY A 1 91 ? -6.844 -3.747 29.735 1.00 92.00 91 GLY A C 1
ATOM 724 O O . GLY A 1 91 ? -6.785 -2.546 29.986 1.00 92.00 91 GLY A O 1
ATOM 725 N N . ARG A 1 92 ? -6.471 -4.252 28.546 1.00 95.06 92 ARG A N 1
ATOM 726 C CA . ARG A 1 92 ? -6.051 -3.410 27.419 1.00 95.06 92 ARG A CA 1
ATOM 727 C C . ARG A 1 92 ? -7.154 -3.206 26.387 1.00 95.06 92 ARG A C 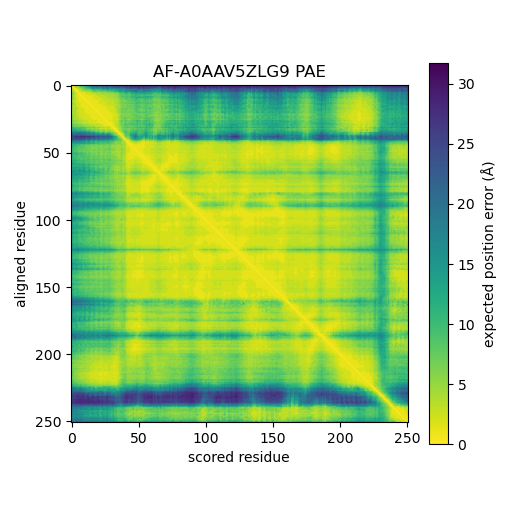1
ATOM 729 O O . ARG A 1 92 ? -7.846 -4.158 26.004 1.00 95.06 92 ARG A O 1
ATOM 736 N N . ARG A 1 93 ? -7.279 -1.965 25.914 1.00 96.44 93 ARG A N 1
ATOM 737 C CA . ARG A 1 93 ? -8.042 -1.621 24.708 1.00 96.44 93 ARG A CA 1
ATOM 738 C C . ARG A 1 93 ? -7.214 -1.928 23.467 1.00 96.44 93 ARG A C 1
ATOM 740 O O . ARG A 1 93 ? -5.990 -1.886 23.524 1.00 96.44 93 ARG A O 1
ATOM 747 N N . ARG A 1 94 ? -7.868 -2.208 22.346 1.00 97.62 94 ARG A N 1
ATOM 748 C CA . ARG A 1 94 ? -7.212 -2.470 21.066 1.00 97.62 94 ARG A CA 1
ATOM 749 C C . ARG A 1 94 ? -7.869 -1.664 19.958 1.00 97.62 94 ARG A C 1
ATOM 751 O O . ARG A 1 94 ? -9.051 -1.842 19.673 1.00 97.62 94 ARG A O 1
ATOM 758 N N . ILE A 1 95 ? -7.089 -0.796 19.334 1.00 98.12 95 ILE A N 1
ATOM 759 C CA . ILE A 1 95 ? -7.477 0.021 18.191 1.00 98.12 95 ILE A CA 1
ATOM 760 C C . ILE A 1 95 ? -6.796 -0.571 16.960 1.00 98.12 95 ILE A C 1
ATOM 762 O O . ILE A 1 95 ? -5.593 -0.811 16.978 1.00 98.12 95 ILE A O 1
ATOM 766 N N . LEU A 1 96 ? -7.552 -0.813 15.894 1.00 98.31 96 LEU A N 1
ATOM 767 C CA . LEU A 1 96 ? -7.011 -1.197 14.593 1.00 98.31 96 LEU A CA 1
ATOM 768 C C . LEU A 1 96 ? -7.157 -0.019 13.637 1.00 98.31 96 LEU A C 1
ATOM 770 O O . LEU A 1 96 ? -8.260 0.492 13.465 1.00 98.31 96 LEU A O 1
ATOM 774 N N . VAL A 1 97 ? -6.061 0.399 13.012 1.00 98.50 97 VAL A N 1
ATOM 775 C CA . VAL A 1 97 ? -6.054 1.514 12.065 1.00 98.50 97 VAL A CA 1
ATOM 776 C C . VAL A 1 97 ? -5.812 0.969 10.663 1.00 98.50 97 VAL A C 1
ATOM 778 O O . VAL A 1 97 ? -4.730 0.457 10.380 1.00 98.50 97 VAL A O 1
ATOM 781 N N . LEU A 1 98 ? -6.831 1.054 9.811 1.00 98.31 98 LEU A N 1
ATOM 782 C CA . LEU A 1 98 ? -6.796 0.683 8.397 1.00 98.31 98 LEU A CA 1
ATOM 783 C C . LEU A 1 98 ? -6.442 1.909 7.558 1.00 98.31 98 LEU A C 1
ATOM 785 O O . LEU A 1 98 ? -6.891 3.015 7.869 1.00 98.31 98 LEU A O 1
ATOM 789 N N . GLY A 1 99 ? -5.656 1.706 6.507 1.00 95.81 99 GLY A N 1
ATOM 790 C CA . GLY A 1 99 ? -5.361 2.751 5.540 1.00 95.81 99 GLY A CA 1
ATOM 791 C C . GLY A 1 99 ? -4.235 2.374 4.587 1.00 95.81 99 GLY A C 1
ATOM 792 O O . GLY A 1 99 ? -3.751 1.237 4.544 1.00 95.81 99 GLY A O 1
ATOM 793 N N . ASP A 1 100 ? -3.749 3.388 3.891 1.00 93.88 100 ASP A N 1
ATOM 794 C CA . ASP A 1 100 ? -2.777 3.250 2.824 1.00 93.88 100 ASP A CA 1
ATOM 795 C C . ASP A 1 100 ? -1.337 3.603 3.285 1.00 93.88 100 ASP A C 1
ATOM 797 O O . ASP A 1 100 ? -0.893 3.302 4.402 1.00 93.88 100 ASP A O 1
ATOM 801 N N . SER A 1 101 ? -0.575 4.265 2.409 1.00 93.19 101 SER A N 1
ATOM 802 C CA . SER A 1 101 ? 0.736 4.848 2.680 1.00 93.19 101 SER A CA 1
ATOM 803 C C . SER A 1 101 ? 0.783 5.830 3.863 1.00 93.19 101 SER A C 1
ATOM 805 O O . SER A 1 101 ? 1.837 5.932 4.503 1.00 93.19 101 SER A O 1
ATOM 807 N N . PHE A 1 102 ? -0.322 6.511 4.190 1.00 94.75 102 PHE A N 1
ATOM 808 C CA . PHE A 1 102 ? -0.392 7.438 5.323 1.00 94.75 102 PHE A CA 1
ATOM 809 C C . PHE A 1 102 ? -0.405 6.699 6.654 1.00 94.75 102 PHE A C 1
ATOM 811 O O . PHE A 1 102 ? 0.384 7.019 7.544 1.00 94.75 102 PHE A O 1
ATOM 818 N N . VAL A 1 103 ? -1.239 5.662 6.769 1.00 97.50 103 VAL A N 1
ATOM 819 C CA . VAL A 1 103 ? -1.244 4.796 7.955 1.00 97.50 103 VAL A CA 1
ATOM 820 C C . VAL A 1 103 ? 0.070 4.045 8.057 1.00 97.50 103 VAL A C 1
ATOM 822 O O . VAL A 1 103 ? 0.673 4.040 9.123 1.00 97.50 103 VAL A O 1
ATOM 825 N N . PHE A 1 104 ? 0.602 3.534 6.945 1.00 96.31 104 PHE A N 1
ATOM 826 C CA . PHE A 1 104 ? 1.912 2.882 6.925 1.00 96.31 104 PHE A CA 1
ATOM 827 C C . PHE A 1 104 ? 3.052 3.789 7.433 1.00 96.31 104 PHE A C 1
ATOM 829 O O . PHE A 1 104 ? 4.092 3.284 7.860 1.00 96.31 104 PHE A O 1
ATOM 836 N N . GLY A 1 105 ? 2.906 5.117 7.366 1.00 95.38 105 GLY A N 1
ATOM 837 C CA . GLY A 1 105 ? 3.957 6.074 7.715 1.00 95.38 105 GLY A CA 1
ATOM 838 C C . GLY A 1 105 ? 5.058 6.138 6.654 1.00 95.38 105 GLY A C 1
ATOM 839 O O . GLY A 1 105 ? 6.247 6.054 6.976 1.00 95.38 105 GLY A O 1
ATOM 840 N N . TYR A 1 106 ? 4.694 6.198 5.369 1.00 92.94 106 TYR A N 1
ATOM 841 C CA . TYR A 1 106 ? 5.665 6.202 4.271 1.00 92.94 106 TYR A CA 1
ATOM 842 C C . TYR A 1 106 ? 6.615 7.408 4.361 1.00 92.94 106 TYR A C 1
ATOM 844 O O . TYR A 1 106 ? 6.214 8.552 4.164 1.00 92.94 106 TYR A O 1
ATOM 852 N N . GLY A 1 107 ? 7.894 7.136 4.637 1.00 92.56 107 GLY A N 1
ATOM 853 C CA . GLY A 1 107 ? 8.913 8.170 4.846 1.00 92.56 107 GLY A CA 1
ATOM 854 C C . GLY A 1 107 ? 8.973 8.760 6.257 1.00 92.56 107 GLY A C 1
ATOM 855 O O . GLY A 1 107 ? 9.646 9.767 6.441 1.00 92.56 107 GLY A O 1
ATOM 856 N N . VAL A 1 108 ? 8.324 8.121 7.234 1.00 95.94 108 VAL A N 1
ATOM 857 C CA . VAL A 1 108 ? 8.340 8.482 8.664 1.00 95.94 108 VAL A CA 1
ATOM 858 C C . VAL A 1 108 ? 9.063 7.387 9.460 1.00 95.94 108 VAL A C 1
ATOM 860 O O . VAL A 1 108 ? 8.908 6.210 9.113 1.00 95.94 108 VAL A O 1
ATOM 863 N N . GLU A 1 109 ? 9.875 7.729 10.468 1.00 95.69 109 GLU A N 1
ATOM 864 C CA . GLU A 1 109 ? 10.520 6.727 11.339 1.00 95.69 109 GLU A CA 1
ATOM 865 C C . GLU A 1 109 ? 9.504 6.065 12.278 1.00 95.69 109 GLU A C 1
ATOM 867 O O . GLU A 1 109 ? 8.431 6.608 12.530 1.00 95.69 109 GLU A O 1
ATOM 872 N N . GLN A 1 110 ? 9.811 4.861 12.773 1.00 94.94 110 GLN A N 1
ATOM 873 C CA . GLN A 1 110 ? 8.854 4.014 13.500 1.00 94.94 110 GLN A CA 1
ATOM 874 C C . GLN A 1 110 ? 8.212 4.720 14.704 1.00 94.94 110 GLN A C 1
ATOM 876 O O . GLN A 1 110 ? 7.005 4.586 14.923 1.00 94.94 110 GLN A O 1
ATOM 881 N N . GLU A 1 111 ? 9.010 5.465 15.461 1.00 95.69 111 GLU A N 1
ATOM 882 C CA . GLU A 1 111 ? 8.607 6.183 16.671 1.00 95.69 111 GLU A CA 1
ATOM 883 C C . GLU A 1 111 ? 7.756 7.426 16.363 1.00 95.69 111 GLU A C 1
ATOM 885 O O . GLU A 1 111 ? 7.036 7.912 17.230 1.00 95.69 111 GLU A O 1
ATOM 890 N N . GLU A 1 112 ? 7.804 7.916 15.123 1.00 97.19 112 GLU A N 1
ATOM 891 C CA . GLU A 1 112 ? 7.120 9.132 14.671 1.00 97.19 112 GLU A CA 1
ATOM 892 C C . GLU A 1 112 ? 5.814 8.834 13.917 1.00 97.19 112 GLU A C 1
ATOM 894 O O . GLU A 1 112 ? 5.028 9.743 13.638 1.00 97.19 112 GLU A O 1
ATOM 899 N N . ILE A 1 113 ? 5.547 7.566 13.579 1.00 97.31 113 ILE A N 1
ATOM 900 C CA . ILE A 1 113 ? 4.284 7.166 12.945 1.00 97.31 113 ILE A CA 1
ATOM 901 C C . ILE A 1 113 ? 3.141 7.483 13.906 1.00 97.31 113 ILE A C 1
ATOM 903 O O . ILE A 1 113 ? 3.176 7.087 15.072 1.00 97.31 113 ILE A O 1
ATOM 907 N N . PHE A 1 114 ? 2.087 8.139 13.417 1.00 97.62 114 PHE A N 1
ATOM 908 C CA . PHE A 1 114 ? 1.007 8.603 14.289 1.00 97.62 114 PHE A CA 1
ATOM 909 C C . PHE A 1 114 ? 0.340 7.471 15.083 1.00 97.62 114 PHE A C 1
ATOM 911 O O . PHE A 1 114 ? -0.130 7.721 16.184 1.00 97.62 114 PHE A O 1
ATOM 918 N N . THR A 1 115 ? 0.308 6.234 14.571 1.00 98.00 115 THR A N 1
ATOM 919 C CA . THR A 1 115 ? -0.213 5.076 15.315 1.00 98.00 115 THR A CA 1
ATOM 920 C C . THR A 1 115 ? 0.662 4.737 16.521 1.00 98.00 115 THR A C 1
ATOM 922 O O . THR A 1 115 ? 0.128 4.457 17.587 1.00 98.00 115 THR A O 1
ATOM 925 N N . THR A 1 116 ? 1.989 4.819 16.374 1.00 97.25 116 THR A N 1
ATOM 926 C CA . THR A 1 116 ? 2.953 4.623 17.468 1.00 97.25 116 THR A CA 1
ATOM 927 C C . THR A 1 116 ? 2.829 5.747 18.494 1.00 97.25 116 THR A C 1
ATOM 929 O O . THR A 1 116 ? 2.757 5.498 19.695 1.00 97.25 116 THR A O 1
ATOM 932 N N . VAL A 1 117 ? 2.738 6.995 18.023 1.00 97.88 117 VAL A N 1
ATOM 933 C CA . VAL A 1 117 ? 2.528 8.163 18.890 1.00 97.88 117 VAL A CA 1
ATOM 934 C C . VAL A 1 117 ? 1.201 8.038 19.646 1.00 97.88 117 VAL A C 1
ATOM 936 O O . VAL A 1 117 ? 1.160 8.250 20.854 1.00 97.88 117 VAL A O 1
ATOM 939 N N . LEU A 1 118 ? 0.123 7.645 18.962 1.00 97.38 118 LEU A N 1
ATOM 940 C CA . LEU A 1 118 ? -1.197 7.444 19.559 1.00 97.38 118 LEU A CA 1
ATOM 941 C C . LEU A 1 118 ? -1.179 6.347 20.628 1.00 97.38 118 LEU A C 1
ATOM 943 O O . LEU A 1 118 ? -1.784 6.529 21.680 1.00 97.38 118 LEU A O 1
ATOM 947 N N . GLU A 1 119 ? -0.475 5.241 20.389 1.00 96.69 119 GLU A N 1
ATOM 948 C CA . GLU A 1 119 ? -0.302 4.187 21.392 1.00 96.69 119 GLU A CA 1
ATOM 949 C C . GLU A 1 119 ? 0.406 4.708 22.646 1.00 96.69 119 GLU A C 1
ATOM 951 O O . GLU A 1 119 ? -0.065 4.482 23.758 1.00 96.69 119 GLU A O 1
ATOM 956 N N . GLY A 1 120 ? 1.485 5.479 22.476 1.00 96.38 120 GLY A N 1
ATOM 957 C CA . GLY A 1 120 ? 2.223 6.080 23.590 1.00 96.38 120 GLY A CA 1
ATOM 958 C C . GLY A 1 120 ? 1.410 7.096 24.401 1.00 96.38 120 GLY A C 1
ATOM 959 O O . GLY A 1 120 ? 1.644 7.259 25.599 1.00 96.38 120 GLY A O 1
ATOM 960 N N . LEU A 1 121 ? 0.436 7.761 23.773 1.00 97.50 121 LEU A N 1
ATOM 961 C CA . LEU A 1 121 ? -0.458 8.722 24.427 1.00 97.50 121 LEU A CA 1
ATOM 962 C C . LEU A 1 121 ? -1.636 8.059 25.158 1.00 97.50 121 LEU A C 1
ATOM 964 O O . LEU A 1 121 ? -2.257 8.697 26.012 1.00 97.50 121 LEU A O 1
ATOM 968 N N . LEU A 1 122 ? -1.966 6.805 24.834 1.00 96.38 122 LEU A N 1
ATOM 969 C CA . LEU A 1 122 ? -3.129 6.105 25.372 1.00 96.38 122 LEU A CA 1
ATOM 970 C C . LEU A 1 122 ? -2.705 4.988 26.341 1.00 96.38 122 LEU A C 1
ATOM 972 O O . LEU A 1 122 ? -2.266 3.920 25.909 1.00 96.38 122 LEU A O 1
ATOM 976 N N . PRO A 1 123 ? -2.884 5.161 27.665 1.00 92.88 123 PRO A N 1
ATOM 977 C CA . PRO A 1 123 ? -2.529 4.121 28.620 1.00 92.88 123 PRO A CA 1
ATOM 978 C C . PRO A 1 123 ? -3.359 2.853 28.384 1.00 92.88 123 PRO A C 1
ATOM 980 O O . PRO A 1 123 ? -4.539 2.915 28.031 1.00 92.88 123 PRO A O 1
ATOM 983 N N . ALA A 1 124 ? -2.731 1.694 28.605 1.00 94.38 124 ALA A N 1
ATOM 984 C CA . ALA A 1 124 ? -3.353 0.377 28.451 1.00 94.38 124 ALA A CA 1
ATOM 985 C C . ALA A 1 124 ? -4.082 0.196 27.101 1.00 94.38 124 ALA A C 1
ATOM 987 O O . ALA A 1 124 ? -5.154 -0.402 27.044 1.00 94.38 124 ALA A O 1
ATOM 988 N N . THR A 1 125 ? -3.514 0.717 26.013 1.00 97.00 125 THR A N 1
ATOM 989 C CA . THR A 1 125 ? -4.077 0.595 24.666 1.00 97.00 125 THR A CA 1
ATOM 990 C C . THR A 1 125 ? -3.038 0.009 23.720 1.00 97.00 125 THR A C 1
ATOM 992 O O . THR A 1 125 ? -1.859 0.312 23.833 1.00 97.00 125 THR A O 1
ATOM 995 N N . GLU A 1 126 ? -3.488 -0.860 22.823 1.00 97.31 126 GLU A N 1
ATOM 996 C CA . GLU A 1 126 ? -2.725 -1.376 21.690 1.00 97.31 126 GLU A CA 1
ATOM 997 C C . GLU A 1 126 ? -3.224 -0.688 20.416 1.00 97.31 126 GLU A C 1
ATOM 999 O O . GLU A 1 126 ? -4.436 -0.685 20.179 1.00 97.31 126 GLU A O 1
ATOM 1004 N N . VAL A 1 127 ? -2.338 -0.114 19.598 1.00 97.81 127 VAL A N 1
ATOM 1005 C CA . VAL A 1 127 ? -2.718 0.577 18.350 1.00 97.81 127 VAL A CA 1
ATOM 1006 C C . VAL A 1 127 ? -2.080 -0.110 17.150 1.00 97.81 127 VAL A C 1
ATOM 1008 O O . VAL A 1 127 ? -0.966 0.184 16.723 1.00 97.81 127 VAL A O 1
ATOM 1011 N N . ILE A 1 128 ? -2.841 -1.018 16.552 1.00 97.94 128 ILE A N 1
ATOM 1012 C CA . ILE A 1 128 ? -2.384 -1.852 15.449 1.00 97.94 128 ILE A CA 1
ATOM 1013 C C . ILE A 1 128 ? -2.415 -1.051 14.149 1.00 97.94 128 ILE A C 1
ATOM 1015 O O . ILE A 1 128 ? -3.479 -0.696 13.640 1.00 97.94 128 ILE A O 1
ATOM 1019 N N . ASN A 1 129 ? -1.233 -0.819 13.586 1.00 98.50 129 ASN A N 1
ATOM 1020 C CA . ASN A 1 129 ? -1.057 -0.220 12.273 1.00 98.50 129 ASN A CA 1
ATOM 1021 C C . ASN A 1 129 ? -1.244 -1.272 11.171 1.00 98.50 129 ASN A C 1
ATOM 1023 O O . ASN A 1 129 ? -0.388 -2.138 10.984 1.00 98.50 129 ASN A O 1
ATOM 1027 N N . ALA A 1 130 ? -2.354 -1.185 10.439 1.00 97.81 130 ALA A N 1
ATOM 1028 C CA . ALA A 1 130 ? -2.644 -2.014 9.270 1.00 97.81 130 ALA A CA 1
ATOM 1029 C C . ALA A 1 130 ? -2.530 -1.236 7.953 1.00 97.81 130 ALA A C 1
ATOM 1031 O O . ALA A 1 130 ? -3.173 -1.575 6.963 1.00 97.81 130 ALA A O 1
ATOM 1032 N N . GLY A 1 131 ? -1.694 -0.196 7.947 1.00 96.62 131 GLY A N 1
ATOM 1033 C CA . GLY A 1 131 ? -1.428 0.609 6.770 1.00 96.62 131 GLY A CA 1
ATOM 1034 C C . GLY A 1 131 ? -0.598 -0.136 5.736 1.00 96.62 131 GLY A C 1
ATOM 1035 O O . GLY A 1 131 ? 0.445 -0.707 6.069 1.00 96.62 131 GLY A O 1
ATOM 1036 N N . VAL A 1 132 ? -1.013 -0.095 4.471 1.00 94.75 132 VAL A N 1
ATOM 1037 C CA . VAL A 1 132 ? -0.269 -0.708 3.366 1.00 94.75 132 VAL A CA 1
ATOM 1038 C C . VAL A 1 132 ? -0.207 0.253 2.183 1.00 94.75 132 VAL A C 1
ATOM 1040 O O . VAL A 1 132 ? -1.219 0.658 1.626 1.00 94.75 132 VAL A O 1
ATOM 1043 N N . SER A 1 133 ? 1.005 0.624 1.759 1.00 91.94 133 SER A N 1
ATOM 1044 C CA . SER A 1 133 ? 1.174 1.597 0.670 1.00 91.94 133 SER A CA 1
ATOM 1045 C C . SER A 1 133 ? 0.484 1.150 -0.626 1.00 91.94 133 SER A C 1
ATOM 1047 O O . SER A 1 133 ? 0.763 0.062 -1.142 1.00 91.94 133 SER A O 1
ATOM 1049 N N . GLY A 1 134 ? -0.373 2.027 -1.156 1.00 89.25 134 GLY A N 1
ATOM 1050 C CA . GLY A 1 134 ? -1.121 1.845 -2.403 1.00 89.25 134 GLY A CA 1
ATOM 1051 C C . GLY A 1 134 ? -2.415 1.053 -2.266 1.00 89.25 134 GLY A C 1
ATOM 1052 O O . GLY A 1 134 ? -3.018 0.734 -3.290 1.00 89.25 134 GLY A O 1
ATOM 1053 N N . TYR A 1 135 ? -2.793 0.657 -1.047 1.00 93.31 135 TYR A N 1
ATOM 1054 C CA . TYR A 1 135 ? -4.124 0.110 -0.825 1.00 93.31 135 TYR A CA 1
ATOM 1055 C C . TYR A 1 135 ? -5.169 1.191 -1.072 1.00 93.31 135 TYR A C 1
ATOM 1057 O O . TYR A 1 135 ? -4.928 2.353 -0.773 1.00 93.31 135 TYR A O 1
ATOM 1065 N N . GLY A 1 136 ? -6.303 0.769 -1.628 1.00 93.00 136 GLY A N 1
ATOM 1066 C CA . GLY A 1 136 ? -7.554 1.501 -1.488 1.00 93.00 136 GLY A CA 1
ATOM 1067 C C . GLY A 1 136 ? -8.433 0.848 -0.421 1.00 93.00 136 GLY A C 1
ATOM 1068 O O . GLY A 1 136 ? -8.130 -0.237 0.099 1.00 93.00 136 GLY A O 1
ATOM 1069 N N . THR A 1 137 ? -9.578 1.474 -0.153 1.00 92.56 137 THR A N 1
ATOM 1070 C CA . THR A 1 137 ? -10.568 0.999 0.827 1.00 92.56 137 THR A CA 1
ATOM 1071 C C . THR A 1 137 ? -11.082 -0.413 0.515 1.00 92.56 137 THR A C 1
ATOM 1073 O O . THR A 1 137 ? -11.470 -1.163 1.413 1.00 92.56 137 THR A O 1
ATOM 1076 N N . ASP A 1 138 ? -11.062 -0.819 -0.755 1.00 92.19 138 ASP A N 1
ATOM 1077 C CA . ASP A 1 138 ? -11.372 -2.182 -1.182 1.00 92.19 138 ASP A CA 1
ATOM 1078 C C . ASP A 1 138 ? -10.423 -3.230 -0.577 1.00 92.19 138 ASP A C 1
ATOM 1080 O O . ASP A 1 138 ? -10.869 -4.221 0.010 1.00 92.19 138 ASP A O 1
ATOM 1084 N N . GLN A 1 139 ? -9.115 -3.008 -0.681 1.00 96.19 139 GLN A N 1
ATOM 1085 C CA . GLN A 1 139 ? -8.084 -3.882 -0.129 1.00 96.19 139 GLN A CA 1
ATOM 1086 C C . GLN A 1 139 ? -8.105 -3.854 1.400 1.00 96.19 139 GLN A C 1
ATOM 1088 O O . GLN A 1 139 ? -7.974 -4.908 2.022 1.00 96.19 139 GLN A O 1
ATOM 1093 N N . GLU A 1 140 ? -8.339 -2.690 2.006 1.00 96.31 140 GLU A N 1
ATOM 1094 C CA . GLU A 1 140 ? -8.489 -2.540 3.459 1.00 96.31 140 GLU A CA 1
ATOM 1095 C C . GLU A 1 140 ? -9.667 -3.360 4.000 1.00 96.31 140 GLU A C 1
ATOM 1097 O O . GLU A 1 140 ? -9.506 -4.104 4.970 1.00 96.31 140 GLU A O 1
ATOM 1102 N N . LEU A 1 141 ? -10.830 -3.305 3.339 1.00 95.25 141 LEU A N 1
ATOM 1103 C CA . LEU A 1 141 ? -12.002 -4.112 3.691 1.00 95.25 141 LEU A CA 1
ATOM 1104 C C . LEU A 1 141 ? -11.721 -5.614 3.555 1.00 95.25 141 LEU A C 1
ATOM 1106 O O . LEU A 1 141 ? -12.079 -6.404 4.436 1.00 95.25 141 LEU A O 1
ATOM 1110 N N . LEU A 1 142 ? -11.086 -6.027 2.454 1.00 96.81 142 LEU A N 1
ATOM 1111 C CA . LEU A 1 142 ? -10.730 -7.429 2.223 1.00 96.81 142 LEU A CA 1
ATOM 1112 C C . LEU A 1 142 ? -9.743 -7.940 3.277 1.00 96.81 142 LEU A C 1
ATOM 1114 O O . LEU A 1 142 ? -9.928 -9.039 3.809 1.00 96.81 142 LEU A O 1
ATOM 1118 N N . TRP A 1 143 ? -8.725 -7.144 3.605 1.00 97.81 143 TRP A N 1
ATOM 1119 C CA . TRP A 1 143 ? -7.737 -7.484 4.622 1.00 97.81 143 TRP A CA 1
ATOM 1120 C C . TRP A 1 143 ? -8.364 -7.532 6.018 1.00 97.81 143 TRP A C 1
ATOM 1122 O O . TRP A 1 143 ? -8.136 -8.488 6.760 1.00 97.81 143 TRP A O 1
ATOM 1132 N N . PHE A 1 144 ? -9.222 -6.568 6.364 1.00 97.81 144 PHE A N 1
ATOM 1133 C CA . PHE A 1 144 ? -9.920 -6.551 7.648 1.00 97.81 144 PHE A CA 1
ATOM 1134 C C . PHE A 1 144 ? -10.757 -7.817 7.858 1.00 97.81 144 PHE A C 1
ATOM 1136 O O . PHE A 1 144 ? -10.648 -8.465 8.899 1.00 97.81 144 PHE A O 1
ATOM 1143 N N . ARG A 1 145 ? -11.541 -8.216 6.850 1.00 95.62 145 ARG A N 1
ATOM 1144 C CA . ARG A 1 145 ? -12.368 -9.431 6.908 1.00 95.62 145 ARG A CA 1
ATOM 1145 C C . ARG A 1 145 ? -11.541 -10.707 7.039 1.00 95.62 145 ARG A C 1
ATOM 1147 O O . ARG A 1 145 ? -11.948 -11.624 7.747 1.00 95.62 145 ARG A O 1
ATOM 1154 N N . ALA A 1 146 ? -10.414 -10.787 6.336 1.00 96.06 146 ALA A N 1
ATOM 1155 C CA . ALA A 1 146 ? -9.581 -11.985 6.321 1.00 96.06 146 ALA A CA 1
ATOM 1156 C C . ALA A 1 146 ? -8.681 -12.110 7.561 1.00 96.06 146 ALA A C 1
ATOM 1158 O O . ALA A 1 146 ? -8.440 -13.222 8.029 1.00 96.06 146 ALA A O 1
ATOM 1159 N N . GLU A 1 147 ? -8.183 -10.986 8.074 1.00 97.06 147 GLU A N 1
ATOM 1160 C CA . GLU A 1 147 ? -7.105 -10.950 9.061 1.00 97.06 147 GLU A CA 1
ATOM 1161 C C . GLU A 1 147 ? -7.393 -9.979 10.210 1.00 97.06 147 GLU A C 1
ATOM 1163 O O . GLU A 1 147 ? -7.362 -10.385 11.373 1.00 97.06 147 GLU A O 1
ATOM 1168 N N . GLY A 1 148 ? -7.737 -8.723 9.909 1.00 96.94 148 GLY A N 1
ATOM 1169 C CA . GLY A 1 148 ? -7.920 -7.671 10.919 1.00 96.94 148 GLY A CA 1
ATOM 1170 C C . GLY A 1 148 ? -8.926 -8.021 12.025 1.00 96.94 148 GLY A C 1
ATOM 1171 O O . GLY A 1 148 ? -8.656 -7.795 13.205 1.00 96.94 148 GLY A O 1
ATOM 1172 N N . ALA A 1 149 ? -10.046 -8.661 11.680 1.00 97.00 149 ALA A N 1
ATOM 1173 C CA . ALA A 1 149 ? -11.079 -9.070 12.634 1.00 97.00 149 ALA A CA 1
ATOM 1174 C C . ALA A 1 149 ? -10.578 -10.086 13.681 1.00 97.00 149 ALA A C 1
ATOM 1176 O O . ALA A 1 149 ? -11.080 -10.122 14.808 1.00 97.00 149 ALA A O 1
ATOM 1177 N N . ARG A 1 150 ? -9.543 -10.877 13.363 1.00 97.19 150 ARG A N 1
ATOM 1178 C CA . ARG A 1 150 ? -8.958 -11.877 14.278 1.00 97.19 150 ARG A CA 1
ATOM 1179 C C . ARG A 1 150 ? -8.300 -11.234 15.496 1.00 97.19 150 ARG A C 1
ATOM 1181 O O . ARG A 1 150 ? -8.220 -11.859 16.551 1.00 97.19 150 ARG A O 1
ATOM 1188 N N . TYR A 1 151 ? -7.875 -9.977 15.374 1.00 97.00 151 TYR A N 1
ATOM 1189 C CA . TYR A 1 151 ? -7.335 -9.203 16.487 1.00 97.00 151 TYR A CA 1
ATOM 1190 C C . TYR A 1 151 ? -8.401 -8.757 17.488 1.00 97.00 151 TYR A C 1
ATOM 1192 O O . TYR A 1 151 ? -8.031 -8.300 18.568 1.00 97.00 151 TYR A O 1
ATOM 1200 N N . ARG A 1 152 ? -9.697 -8.910 17.177 1.00 96.69 152 ARG A N 1
ATOM 1201 C CA . ARG A 1 152 ? -10.822 -8.478 18.022 1.00 96.69 152 ARG A CA 1
ATOM 1202 C C . ARG A 1 152 ? -10.652 -7.029 18.512 1.00 96.69 152 ARG A C 1
ATOM 1204 O O . ARG A 1 152 ? -10.597 -6.835 19.727 1.00 96.69 152 ARG A O 1
ATOM 1211 N N . PRO A 1 153 ? -10.482 -6.037 17.617 1.00 97.12 153 PRO A N 1
ATOM 1212 C CA . PRO A 1 153 ? -10.344 -4.641 18.029 1.00 97.12 153 PRO A CA 1
ATOM 1213 C C . PRO A 1 153 ? -11.619 -4.134 18.721 1.00 97.12 153 PRO A C 1
ATOM 1215 O O . PRO A 1 153 ? -12.720 -4.550 18.374 1.00 97.12 153 PRO A O 1
ATOM 1218 N N . ASP A 1 154 ? -11.466 -3.222 19.681 1.00 97.12 154 ASP A N 1
ATOM 1219 C CA . ASP A 1 154 ? -12.581 -2.482 20.297 1.00 97.12 154 ASP A CA 1
ATOM 1220 C C . ASP A 1 154 ? -13.009 -1.286 19.439 1.00 97.12 154 ASP A C 1
ATOM 1222 O O . ASP A 1 154 ? -14.143 -0.821 19.525 1.00 97.12 154 ASP A O 1
ATOM 1226 N N . LEU A 1 155 ? -12.079 -0.769 18.633 1.00 96.88 155 LEU A N 1
ATOM 1227 C CA . LEU A 1 155 ? -12.283 0.347 17.721 1.00 96.88 155 LEU A CA 1
ATOM 1228 C C . LEU A 1 155 ? -11.520 0.081 16.424 1.00 96.88 155 LEU A C 1
ATOM 1230 O O . LEU A 1 155 ? -10.334 -0.248 16.454 1.00 96.88 155 LEU A O 1
ATOM 1234 N N . VAL A 1 156 ? -12.192 0.275 15.293 1.00 98.00 156 VAL A N 1
ATOM 1235 C CA . VAL A 1 156 ? -11.558 0.314 13.974 1.00 98.00 156 VAL A CA 1
ATOM 1236 C C . VAL A 1 156 ? -11.588 1.755 13.481 1.00 98.00 156 VAL A C 1
ATOM 1238 O O . VAL A 1 156 ? -12.650 2.372 13.424 1.00 98.00 156 VAL A O 1
ATOM 1241 N N . ILE A 1 157 ? -10.420 2.292 13.148 1.00 97.62 157 ILE A N 1
ATOM 1242 C CA . ILE A 1 157 ? -10.262 3.600 12.516 1.00 97.62 157 ILE A CA 1
ATOM 1243 C C . ILE A 1 157 ? -9.922 3.348 11.054 1.00 97.62 157 ILE A C 1
ATOM 1245 O O . ILE A 1 157 ? -8.932 2.687 10.758 1.00 97.62 157 ILE A O 1
ATOM 1249 N N . LEU A 1 158 ? -10.737 3.880 10.151 1.00 96.38 158 LEU A N 1
ATOM 1250 C CA . LEU A 1 158 ? -10.463 3.881 8.722 1.00 96.38 158 LEU A CA 1
ATOM 1251 C C . LEU A 1 158 ? -9.913 5.251 8.336 1.00 96.38 158 LEU A C 1
ATOM 1253 O O . LEU A 1 158 ? -10.627 6.250 8.456 1.00 96.38 158 LEU A O 1
ATOM 1257 N N . LEU A 1 159 ? -8.658 5.305 7.902 1.00 94.00 159 LEU A N 1
ATOM 1258 C CA . LEU A 1 159 ? -8.070 6.520 7.358 1.00 94.00 159 LEU A CA 1
ATOM 1259 C C . LEU A 1 159 ? -8.196 6.479 5.842 1.00 94.00 159 LEU A C 1
ATOM 1261 O O . LEU A 1 159 ? -7.525 5.688 5.190 1.00 94.00 159 LEU A O 1
ATOM 1265 N N . MET A 1 160 ? -9.025 7.373 5.314 1.00 87.81 160 MET A N 1
ATOM 1266 C CA . MET A 1 160 ? -9.182 7.555 3.879 1.00 87.81 160 MET A CA 1
ATOM 1267 C C . MET A 1 160 ? -8.340 8.721 3.367 1.00 87.81 160 MET A C 1
ATOM 1269 O O . MET A 1 160 ? -8.260 9.775 4.008 1.00 87.81 160 MET A O 1
ATOM 1273 N N . CYS A 1 161 ? -7.772 8.549 2.183 1.00 82.19 161 CYS A N 1
ATOM 1274 C CA . CYS A 1 161 ? -6.989 9.536 1.461 1.00 82.19 161 CYS A CA 1
ATOM 1275 C C . CYS A 1 161 ? -7.598 9.836 0.089 1.00 82.19 161 CYS A C 1
ATOM 1277 O O . CYS A 1 161 ? -8.322 9.037 -0.496 1.00 82.19 161 CYS A O 1
ATOM 1279 N N . GLY A 1 162 ? -7.276 11.008 -0.468 1.00 78.44 162 GLY A N 1
ATOM 1280 C CA . GLY A 1 162 ? -7.833 11.440 -1.757 1.00 78.44 162 GLY A CA 1
ATOM 1281 C C . GLY A 1 162 ? -7.462 10.551 -2.953 1.00 78.44 162 GLY A C 1
ATOM 1282 O O . GLY A 1 162 ? -8.057 10.693 -4.014 1.00 78.44 162 GLY A O 1
ATOM 1283 N N . ASN A 1 163 ? -6.481 9.653 -2.822 1.00 81.88 163 ASN A N 1
ATOM 1284 C CA . ASN A 1 163 ? -6.157 8.658 -3.847 1.00 81.88 163 ASN A CA 1
ATOM 1285 C C . ASN A 1 163 ? -7.052 7.414 -3.797 1.00 81.88 163 ASN A C 1
ATOM 1287 O O . ASN A 1 163 ? -7.142 6.738 -4.819 1.00 81.88 163 ASN A O 1
ATOM 1291 N N . ASP A 1 164 ? -7.736 7.139 -2.684 1.00 81.38 164 ASP A N 1
ATOM 1292 C CA . ASP A 1 164 ? -8.522 5.910 -2.519 1.00 81.38 164 ASP A CA 1
ATOM 1293 C C . ASP A 1 164 ? -9.649 5.812 -3.542 1.00 81.38 164 ASP A C 1
ATOM 1295 O O . ASP A 1 164 ? -9.962 4.727 -4.018 1.00 81.38 164 ASP A O 1
ATOM 1299 N N . GLU A 1 165 ? -10.226 6.949 -3.930 1.00 80.44 165 GLU A N 1
ATOM 1300 C CA . GLU A 1 165 ? -11.204 7.037 -5.012 1.00 80.44 165 GLU A CA 1
ATOM 1301 C C . GLU A 1 165 ? -10.617 6.459 -6.310 1.00 80.44 165 GLU A C 1
ATOM 1303 O O . GLU A 1 165 ? -11.127 5.488 -6.862 1.00 80.44 165 GLU A O 1
ATOM 1308 N N . LEU A 1 166 ? -9.472 6.973 -6.761 1.00 81.44 166 LEU A N 1
ATOM 1309 C CA . LEU A 1 166 ? -8.805 6.468 -7.964 1.00 81.44 166 LEU A CA 1
ATOM 1310 C C . LEU A 1 166 ? -8.392 5.000 -7.818 1.00 81.44 166 LEU A C 1
ATOM 1312 O O . LEU A 1 166 ? -8.520 4.222 -8.768 1.00 81.44 166 LEU A O 1
ATOM 1316 N N . ASP A 1 167 ? -7.916 4.621 -6.635 1.00 84.38 167 ASP A N 1
ATOM 1317 C CA . ASP A 1 167 ? -7.471 3.263 -6.358 1.00 84.38 167 ASP A CA 1
ATOM 1318 C C . ASP A 1 167 ? -8.655 2.279 -6.368 1.00 84.38 167 ASP A C 1
ATOM 1320 O O . ASP A 1 167 ? -8.502 1.171 -6.879 1.00 84.38 167 ASP A O 1
ATOM 1324 N N . ASN A 1 168 ? -9.843 2.665 -5.896 1.00 87.75 168 ASN A N 1
ATOM 1325 C CA . ASN A 1 168 ? -11.055 1.834 -5.897 1.00 87.75 168 ASN A CA 1
ATOM 1326 C C . ASN A 1 168 ? -11.668 1.656 -7.297 1.00 87.75 168 ASN A C 1
ATOM 1328 O O . ASN A 1 168 ? -12.488 0.764 -7.492 1.00 87.75 168 ASN A O 1
ATOM 1332 N N . HIS A 1 169 ? -11.276 2.470 -8.282 1.00 85.75 169 HIS A N 1
ATOM 1333 C CA . HIS A 1 169 ? -11.781 2.407 -9.660 1.00 85.75 169 HIS A CA 1
ATOM 1334 C C . HIS A 1 169 ? -10.791 1.784 -10.658 1.00 85.75 169 HIS A C 1
ATOM 1336 O O . HIS A 1 169 ? -11.045 1.761 -11.867 1.00 85.75 169 HIS A O 1
ATOM 1342 N N . SER A 1 170 ? -9.666 1.251 -10.179 1.00 88.12 170 SER A N 1
ATOM 1343 C CA . SER A 1 170 ? -8.609 0.695 -11.019 1.00 88.12 170 SER A CA 1
ATOM 1344 C C . SER A 1 170 ? -8.217 -0.708 -10.577 1.00 88.12 170 SER A C 1
ATOM 1346 O O . SER A 1 170 ? -8.002 -0.979 -9.404 1.00 88.12 170 SER A O 1
ATOM 1348 N N . THR A 1 171 ? -8.003 -1.602 -11.542 1.00 90.44 171 THR A N 1
ATOM 1349 C CA . THR A 1 171 ? -7.362 -2.905 -11.289 1.00 90.44 171 THR A CA 1
ATOM 1350 C C . THR A 1 171 ? -5.839 -2.805 -11.195 1.00 90.44 171 THR A C 1
ATOM 1352 O O . THR A 1 171 ? -5.172 -3.828 -11.054 1.00 90.44 171 THR A O 1
ATOM 1355 N N . ILE A 1 172 ? -5.264 -1.601 -11.315 1.00 88.25 172 ILE A N 1
ATOM 1356 C CA . ILE A 1 172 ? -3.819 -1.351 -11.316 1.00 88.25 172 ILE A CA 1
ATOM 1357 C C . ILE A 1 172 ? -3.485 -0.137 -10.439 1.00 88.25 172 ILE A C 1
ATOM 1359 O O . ILE A 1 172 ? -3.882 0.984 -10.756 1.00 88.25 172 ILE A O 1
ATOM 1363 N N . ALA A 1 173 ? -2.643 -0.342 -9.428 1.00 86.69 173 ALA A N 1
ATOM 1364 C CA . ALA A 1 173 ? -2.015 0.712 -8.637 1.00 86.69 173 ALA A CA 1
ATOM 1365 C C . ALA A 1 173 ? -0.593 1.027 -9.136 1.00 86.69 173 ALA A C 1
ATOM 1367 O O . ALA A 1 173 ? 0.117 0.174 -9.688 1.00 86.69 173 ALA A O 1
ATOM 1368 N N . TYR A 1 174 ? -0.168 2.285 -8.974 1.00 80.88 174 TYR A N 1
ATOM 1369 C CA . TYR A 1 174 ? 1.146 2.803 -9.398 1.00 80.88 174 TYR A CA 1
ATOM 1370 C C . TYR A 1 174 ? 1.559 2.416 -10.833 1.00 80.88 174 TYR A C 1
ATOM 1372 O O . TYR A 1 174 ? 2.741 2.226 -11.130 1.00 80.88 174 TYR A O 1
ATOM 1380 N N . SER A 1 175 ? 0.583 2.288 -11.741 1.00 79.12 175 SER A N 1
ATOM 1381 C CA . SER A 1 175 ? 0.766 1.856 -13.141 1.00 79.12 175 SER A CA 1
ATOM 1382 C C . SER A 1 175 ? 1.364 0.452 -13.342 1.00 79.12 175 SER A C 1
ATOM 1384 O O . SER A 1 175 ? 1.690 0.088 -14.476 1.00 79.12 175 SER A O 1
ATOM 1386 N N . LEU A 1 176 ? 1.554 -0.329 -12.276 1.00 83.38 176 LEU A N 1
ATOM 1387 C CA . LEU A 1 176 ? 2.324 -1.572 -12.327 1.00 83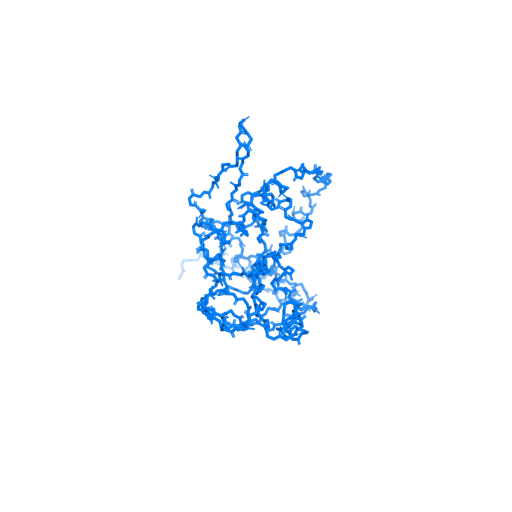.38 176 LEU A CA 1
ATOM 1388 C C . LEU A 1 176 ? 1.682 -2.727 -11.564 1.00 83.38 176 LEU A C 1
ATOM 1390 O O . LEU A 1 176 ? 1.796 -3.862 -12.026 1.00 83.38 176 LEU A O 1
ATOM 1394 N N . TYR A 1 177 ? 1.058 -2.463 -10.418 1.00 87.25 177 TYR A N 1
ATOM 1395 C CA . TYR A 1 177 ? 0.659 -3.492 -9.463 1.00 87.25 177 TYR A CA 1
ATOM 1396 C C . TYR A 1 177 ? -0.820 -3.825 -9.621 1.00 87.25 177 TYR A C 1
ATOM 1398 O O . TYR A 1 177 ? -1.652 -2.962 -9.352 1.00 87.25 177 TYR A O 1
ATOM 1406 N N . PRO A 1 178 ? -1.172 -5.046 -10.058 1.00 92.12 178 PRO A N 1
ATOM 1407 C CA . PRO A 1 178 ? -2.563 -5.456 -10.115 1.00 92.12 178 PRO A CA 1
ATOM 1408 C C . PRO A 1 178 ? -3.178 -5.509 -8.713 1.00 92.12 178 PRO A C 1
ATOM 1410 O O . PRO A 1 178 ? -2.509 -5.935 -7.770 1.00 92.12 178 PRO A O 1
ATOM 1413 N N . LYS A 1 179 ? -4.444 -5.110 -8.592 1.00 94.19 179 LYS A N 1
ATOM 1414 C CA . LYS A 1 179 ? -5.219 -5.108 -7.343 1.00 94.19 179 LYS A CA 1
ATOM 1415 C C . LYS A 1 179 ? -6.644 -5.635 -7.564 1.00 94.19 179 LYS A C 1
ATOM 1417 O O . LYS A 1 179 ? -7.090 -5.652 -8.716 1.00 94.19 179 LYS A O 1
ATOM 1422 N N . PRO A 1 180 ? -7.350 -6.104 -6.517 1.00 95.62 180 PRO A N 1
ATOM 1423 C CA . PRO A 1 180 ? -8.772 -6.438 -6.631 1.00 95.62 180 PRO A CA 1
ATOM 1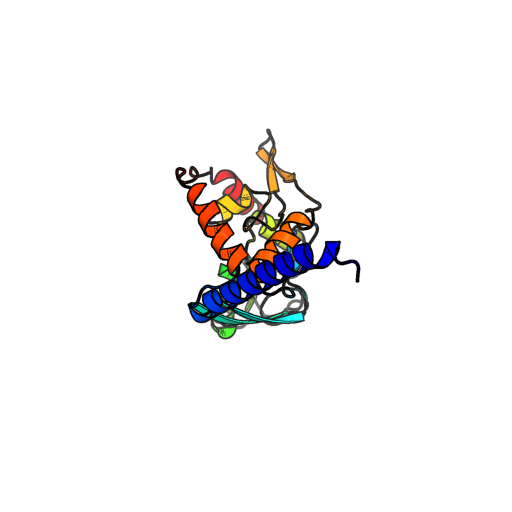424 C C . PRO A 1 180 ? -9.597 -5.214 -7.050 1.00 95.62 180 PRO A C 1
ATOM 1426 O O . PRO A 1 180 ? -9.100 -4.092 -7.027 1.00 95.62 180 PRO A O 1
ATOM 1429 N N . LEU A 1 181 ? -10.852 -5.441 -7.439 1.00 93.25 181 LEU A N 1
ATOM 1430 C CA . LEU A 1 181 ? -11.784 -4.364 -7.765 1.00 93.25 181 LEU A CA 1
ATOM 1431 C C . LEU A 1 181 ? -13.202 -4.744 -7.339 1.00 93.25 181 LEU A C 1
ATOM 1433 O O . LEU A 1 181 ? -13.710 -5.778 -7.774 1.00 93.25 181 LEU A O 1
ATOM 1437 N N . PHE A 1 182 ? -13.870 -3.903 -6.552 1.00 92.31 182 PHE A N 1
ATOM 1438 C CA . PHE A 1 182 ? -15.317 -4.021 -6.362 1.00 92.31 182 PHE A CA 1
ATOM 1439 C C . PHE A 1 182 ? -16.063 -3.274 -7.464 1.00 92.31 182 PHE A C 1
ATOM 1441 O O . PHE A 1 182 ? -15.721 -2.147 -7.807 1.00 92.31 182 PHE A O 1
ATOM 1448 N N . VAL A 1 183 ? -17.106 -3.902 -8.000 1.00 90.06 183 VAL A N 1
ATOM 1449 C CA . VAL A 1 183 ? -18.000 -3.297 -8.988 1.00 90.06 183 VAL A CA 1
ATOM 1450 C C . VAL A 1 183 ? -19.429 -3.368 -8.448 1.00 90.06 183 VAL A C 1
ATOM 1452 O O . VAL A 1 183 ? -19.847 -4.445 -8.012 1.00 90.06 183 VAL A O 1
ATOM 1455 N N . PRO A 1 184 ? -20.195 -2.264 -8.453 1.00 85.69 184 PRO A N 1
ATOM 1456 C CA . PRO A 1 184 ? -21.603 -2.312 -8.086 1.00 85.69 184 PRO A CA 1
ATOM 1457 C C . PRO A 1 184 ? -22.386 -3.143 -9.112 1.00 85.69 184 PRO A C 1
ATOM 1459 O O . PRO A 1 184 ? -22.294 -2.932 -10.322 1.00 85.69 184 PRO A O 1
ATOM 1462 N N . SER A 1 185 ? -23.165 -4.104 -8.627 1.00 85.56 185 SER A N 1
ATOM 1463 C CA . SER A 1 185 ? -24.159 -4.818 -9.427 1.00 85.56 185 SER A CA 1
ATOM 1464 C C . SER A 1 185 ? -25.361 -3.910 -9.732 1.00 85.56 185 SER A C 1
ATOM 1466 O O . SER A 1 185 ? -25.579 -2.921 -9.028 1.00 85.56 185 SER A O 1
ATOM 1468 N N . PRO A 1 186 ? -26.216 -4.261 -10.712 1.00 81.88 186 PRO A N 1
ATOM 1469 C CA . PRO A 1 186 ? -27.463 -3.531 -10.961 1.00 81.88 186 PRO A CA 1
ATOM 1470 C C . PRO A 1 186 ? -28.391 -3.425 -9.736 1.00 81.88 186 PRO A C 1
ATOM 1472 O O . PRO A 1 186 ? -29.210 -2.515 -9.676 1.00 81.88 186 PRO A O 1
ATOM 1475 N N . GLY A 1 187 ? -28.267 -4.340 -8.766 1.00 81.88 187 GLY A N 1
ATOM 1476 C CA . GLY A 1 187 ? -29.020 -4.328 -7.507 1.00 81.88 187 GLY A CA 1
ATOM 1477 C C . GLY A 1 187 ? -28.378 -3.505 -6.383 1.00 81.88 187 GLY A C 1
ATOM 1478 O O . GLY A 1 187 ? -28.893 -3.512 -5.271 1.00 81.88 187 GLY A O 1
ATOM 1479 N N . GLY A 1 188 ? -27.253 -2.829 -6.639 1.00 79.38 188 GLY A N 1
ATOM 1480 C CA . GLY A 1 188 ? -26.525 -2.026 -5.648 1.00 79.38 188 GLY A CA 1
ATOM 1481 C C . GLY A 1 188 ? -25.572 -2.821 -4.749 1.00 79.38 188 GLY A C 1
ATOM 1482 O O . GLY A 1 188 ? -24.850 -2.231 -3.951 1.00 79.38 188 GLY A O 1
ATOM 1483 N N . GLU A 1 189 ? -25.516 -4.149 -4.878 1.00 85.44 189 GLU A N 1
ATOM 1484 C CA . GLU A 1 189 ? -24.551 -4.970 -4.139 1.00 85.44 189 GLU A CA 1
ATOM 1485 C C . GLU A 1 189 ? -23.145 -4.859 -4.734 1.00 85.44 189 GLU A C 1
ATOM 1487 O O . GLU A 1 189 ? -22.987 -4.853 -5.956 1.00 85.44 189 GLU A O 1
ATOM 1492 N N . LEU A 1 190 ? -22.118 -4.839 -3.880 1.00 88.75 190 LEU A N 1
ATOM 1493 C CA . LEU A 1 190 ? -20.719 -4.838 -4.302 1.00 88.75 190 LEU A CA 1
ATOM 1494 C C . LEU A 1 190 ? -20.257 -6.248 -4.685 1.00 88.75 190 LEU A C 1
ATOM 1496 O O . LEU A 1 190 ? -20.182 -7.143 -3.842 1.00 88.75 190 LEU A O 1
ATOM 1500 N N . VAL A 1 191 ? -19.870 -6.426 -5.947 1.00 92.56 191 VAL A N 1
ATOM 1501 C CA . VAL A 1 191 ? -19.313 -7.680 -6.465 1.00 92.56 191 VAL A CA 1
ATOM 1502 C C . VAL A 1 191 ? -17.800 -7.556 -6.559 1.00 92.56 191 VAL A C 1
ATOM 1504 O O . VAL A 1 191 ? -17.277 -6.671 -7.234 1.00 92.56 191 VAL A O 1
ATOM 1507 N N . LEU A 1 192 ? -17.084 -8.457 -5.888 1.00 94.88 192 LEU A N 1
ATOM 1508 C CA . LEU A 1 192 ? -15.629 -8.532 -5.974 1.00 94.88 192 LEU A CA 1
ATOM 1509 C C . LEU A 1 192 ? -15.206 -9.138 -7.318 1.00 94.88 192 LEU A C 1
ATOM 1511 O O . LEU A 1 192 ? -15.606 -10.246 -7.670 1.00 94.88 192 LEU A O 1
ATOM 1515 N N . THR A 1 193 ? -14.352 -8.426 -8.041 1.00 94.19 193 THR A N 1
ATOM 1516 C CA . THR A 1 193 ? -13.804 -8.806 -9.346 1.00 94.19 193 THR A CA 1
ATOM 1517 C C . THR A 1 193 ? -12.274 -8.732 -9.337 1.00 94.19 193 THR A C 1
ATOM 1519 O O . THR A 1 193 ? -11.661 -8.231 -8.393 1.00 94.19 193 THR A O 1
ATOM 1522 N N . ASN A 1 194 ? -11.644 -9.264 -10.391 1.00 94.38 194 ASN A N 1
ATOM 1523 C CA . ASN A 1 194 ? -10.185 -9.369 -10.522 1.00 94.38 194 ASN A CA 1
ATOM 1524 C C . ASN A 1 194 ? -9.510 -10.164 -9.386 1.00 94.38 194 ASN A C 1
ATOM 1526 O O . ASN A 1 194 ? -8.389 -9.868 -8.983 1.00 94.38 194 ASN A O 1
ATOM 1530 N N . VAL A 1 195 ? -10.201 -11.187 -8.877 1.00 94.38 195 VAL A N 1
ATOM 1531 C CA . VAL A 1 195 ? -9.683 -12.142 -7.890 1.00 94.38 195 VAL A CA 1
ATOM 1532 C C . VAL A 1 195 ? -9.809 -13.562 -8.477 1.00 94.38 195 VAL A C 1
ATOM 1534 O O . VAL A 1 195 ? -10.899 -13.914 -8.926 1.00 94.38 195 VAL A O 1
ATOM 1537 N N . PRO A 1 196 ? -8.740 -14.386 -8.502 1.00 96.44 196 PRO A N 1
ATOM 1538 C CA . PRO A 1 196 ? -7.416 -14.103 -7.959 1.00 96.44 196 PRO A CA 1
ATOM 1539 C C . PRO A 1 196 ? -6.682 -13.007 -8.741 1.00 96.44 196 PRO A C 1
ATOM 1541 O O . PRO A 1 196 ? -6.682 -12.992 -9.971 1.00 96.44 196 PRO A O 1
ATOM 1544 N N . VAL A 1 197 ? -6.042 -12.100 -8.008 1.00 96.00 197 VAL A N 1
ATOM 1545 C CA . VAL A 1 197 ? -5.316 -10.967 -8.576 1.00 96.00 197 VAL A CA 1
ATOM 1546 C C . VAL A 1 197 ? -4.084 -11.491 -9.313 1.00 96.00 197 VAL A C 1
ATOM 1548 O O . VAL A 1 197 ? -3.268 -12.197 -8.705 1.00 96.00 197 VAL A O 1
ATOM 1551 N N . PRO A 1 198 ? -3.903 -11.176 -10.608 1.00 93.81 198 PRO A N 1
ATOM 1552 C CA . PRO A 1 198 ? -2.784 -11.704 -11.373 1.00 93.81 198 PRO A CA 1
ATOM 1553 C C . PRO A 1 198 ? -1.449 -11.118 -10.886 1.00 93.81 198 PRO A C 1
ATOM 1555 O O . PRO A 1 198 ? -1.396 -9.967 -10.446 1.00 93.81 198 PRO A O 1
ATOM 1558 N N . PRO A 1 199 ? -0.334 -11.861 -10.994 1.00 91.31 199 PRO A N 1
ATOM 1559 C CA . PRO A 1 199 ? 0.980 -11.295 -10.731 1.00 91.31 199 PRO A CA 1
ATOM 1560 C C . PRO A 1 199 ? 1.325 -10.226 -11.775 1.00 91.31 199 PRO A C 1
ATOM 1562 O O . PRO A 1 199 ? 0.815 -10.230 -12.898 1.00 91.31 199 PRO A O 1
ATOM 1565 N N . VAL A 1 200 ? 2.267 -9.341 -11.435 1.00 88.50 200 VAL A N 1
ATOM 1566 C CA . VAL A 1 200 ? 2.774 -8.331 -12.374 1.00 88.50 200 VAL A CA 1
ATOM 1567 C C . VAL A 1 200 ? 3.298 -9.024 -13.648 1.00 88.50 200 VAL A C 1
ATOM 1569 O O . VAL A 1 200 ? 4.229 -9.836 -13.559 1.00 88.50 200 VAL A O 1
ATOM 1572 N N . PRO A 1 201 ? 2.767 -8.694 -14.843 1.00 88.38 201 PRO A N 1
ATOM 1573 C CA . PRO A 1 201 ? 3.183 -9.313 -16.097 1.00 88.38 201 PRO A CA 1
ATOM 1574 C C . PRO A 1 201 ? 4.691 -9.199 -16.343 1.00 88.38 201 PRO A C 1
ATOM 1576 O O . PRO A 1 201 ? 5.284 -8.142 -16.110 1.00 88.38 201 PRO A O 1
ATOM 1579 N N . LEU A 1 202 ? 5.307 -10.243 -16.914 1.00 88.50 202 LEU A N 1
ATOM 1580 C CA . LEU A 1 202 ? 6.754 -10.284 -17.178 1.00 88.50 202 LEU A CA 1
ATOM 1581 C C . LEU A 1 202 ? 7.244 -9.051 -17.949 1.00 88.50 202 LEU A C 1
ATOM 1583 O O . LEU A 1 202 ? 8.244 -8.452 -17.573 1.00 88.50 202 LEU A O 1
ATOM 1587 N N . ARG A 1 203 ? 6.504 -8.613 -18.974 1.00 89.06 203 ARG A N 1
ATOM 1588 C CA . ARG A 1 203 ? 6.830 -7.402 -19.748 1.00 89.06 203 ARG A CA 1
ATOM 1589 C C . ARG A 1 203 ? 6.960 -6.148 -18.876 1.00 89.06 203 ARG A C 1
ATOM 1591 O O . ARG A 1 203 ? 7.841 -5.326 -19.107 1.00 89.06 203 ARG A O 1
ATOM 1598 N N . LEU A 1 204 ? 6.099 -6.005 -17.866 1.00 85.56 204 LEU A N 1
ATOM 1599 C CA . LEU A 1 204 ? 6.113 -4.854 -16.970 1.00 85.56 204 LEU A CA 1
ATOM 1600 C C . LEU A 1 204 ? 7.214 -4.991 -15.919 1.00 85.56 204 LEU A C 1
ATOM 1602 O O . LEU A 1 204 ? 7.866 -4.000 -15.609 1.00 85.56 204 LEU A O 1
ATOM 1606 N N . ARG A 1 205 ? 7.498 -6.214 -15.452 1.00 85.44 205 ARG A N 1
ATOM 1607 C CA . ARG A 1 205 ? 8.664 -6.503 -14.599 1.00 85.44 205 ARG A CA 1
ATOM 1608 C C . ARG A 1 205 ? 9.977 -6.180 -15.310 1.00 85.44 205 ARG A C 1
ATOM 1610 O O . ARG A 1 205 ? 10.830 -5.524 -14.727 1.00 85.44 205 ARG A O 1
ATOM 1617 N N . LEU A 1 206 ? 10.120 -6.586 -16.572 1.00 87.94 206 LEU A N 1
ATOM 1618 C CA . LEU A 1 206 ? 11.293 -6.287 -17.398 1.00 87.94 206 LEU A CA 1
ATOM 1619 C C . LEU A 1 206 ? 11.432 -4.786 -17.648 1.00 87.94 206 LEU A C 1
ATOM 1621 O O . LEU A 1 206 ? 12.526 -4.243 -17.518 1.00 87.94 206 LEU A O 1
ATOM 1625 N N . LYS A 1 207 ? 10.322 -4.098 -17.944 1.00 87.69 207 LYS A N 1
ATOM 1626 C CA . LYS A 1 207 ? 10.307 -2.637 -18.067 1.00 87.69 207 LYS A CA 1
ATOM 1627 C C . LYS A 1 207 ? 10.751 -1.971 -16.762 1.00 87.69 207 LYS A C 1
ATOM 1629 O O . LYS A 1 207 ? 11.658 -1.150 -16.787 1.00 87.69 207 LYS A O 1
ATOM 1634 N N . ALA A 1 208 ? 10.154 -2.338 -15.631 1.00 84.88 208 ALA A N 1
ATOM 1635 C CA . ALA A 1 208 ? 10.506 -1.813 -14.314 1.00 84.88 208 ALA A CA 1
ATOM 1636 C C . ALA A 1 208 ? 11.980 -2.073 -13.965 1.00 84.88 208 ALA A C 1
ATOM 1638 O O . ALA A 1 208 ? 12.673 -1.168 -13.506 1.00 84.88 208 ALA A O 1
ATOM 1639 N N . TRP A 1 209 ? 12.479 -3.279 -14.248 1.00 86.12 209 TRP A N 1
ATOM 1640 C CA . TRP A 1 209 ? 13.887 -3.628 -14.082 1.00 86.12 209 TRP A CA 1
ATOM 1641 C C . TRP A 1 209 ? 14.782 -2.731 -14.941 1.00 86.12 209 TRP A C 1
ATOM 1643 O O . TRP A 1 209 ? 15.681 -2.090 -14.406 1.00 86.12 209 TRP A O 1
ATOM 1653 N N . LEU A 1 210 ? 14.497 -2.596 -16.238 1.00 89.62 210 LEU A N 1
ATOM 1654 C CA . LEU A 1 210 ? 15.280 -1.761 -17.151 1.00 89.62 210 LEU A CA 1
ATOM 1655 C C . LEU A 1 210 ? 15.338 -0.303 -16.677 1.00 89.62 210 LEU A C 1
ATOM 1657 O O . LEU A 1 210 ? 16.414 0.288 -16.607 1.00 89.62 210 LEU A O 1
ATOM 1661 N N . LEU A 1 211 ? 14.192 0.270 -16.307 1.00 88.88 211 LEU A N 1
ATOM 1662 C CA . LEU A 1 211 ? 14.099 1.655 -15.841 1.00 88.88 211 LEU A CA 1
ATOM 1663 C C . LEU A 1 211 ? 14.738 1.854 -14.454 1.00 88.88 211 LEU A C 1
ATOM 1665 O O . LEU A 1 211 ? 15.217 2.947 -14.146 1.00 88.88 211 LEU A O 1
ATOM 1669 N N . GLY A 1 212 ? 14.789 0.806 -13.629 1.00 86.31 212 GLY A N 1
ATOM 1670 C CA . GLY A 1 212 ? 15.498 0.789 -12.348 1.00 86.31 212 GLY A CA 1
ATOM 1671 C C . GLY A 1 212 ? 17.015 0.589 -12.464 1.00 86.31 212 GLY A C 1
ATOM 1672 O O . GLY A 1 212 ? 17.736 0.910 -11.521 1.00 86.31 212 GLY A O 1
ATOM 1673 N N . HIS A 1 213 ? 17.518 0.108 -13.610 1.00 89.31 213 HIS A N 1
ATOM 1674 C CA . HIS A 1 213 ? 18.940 -0.207 -13.825 1.00 89.31 213 HIS A CA 1
ATOM 1675 C C . HIS A 1 213 ? 19.633 0.677 -14.873 1.00 89.31 213 HIS A C 1
ATOM 1677 O O . HIS A 1 213 ? 20.861 0.728 -14.884 1.00 89.31 213 HIS A O 1
ATOM 1683 N N . SER A 1 214 ? 18.886 1.428 -15.690 1.00 92.69 214 SER A N 1
ATOM 1684 C CA . SER A 1 214 ? 19.439 2.384 -16.655 1.00 92.69 214 SER A CA 1
ATOM 1685 C C . SER A 1 214 ? 18.844 3.782 -16.493 1.00 92.69 214 SER A C 1
ATOM 1687 O O . SER A 1 214 ? 17.637 3.997 -16.632 1.00 92.69 214 SER A O 1
ATOM 1689 N N . ARG A 1 215 ? 19.724 4.760 -16.261 1.00 93.81 215 ARG A N 1
ATOM 1690 C CA . ARG A 1 215 ? 19.405 6.191 -16.306 1.00 93.81 215 ARG A CA 1
ATOM 1691 C C . ARG A 1 215 ? 18.990 6.600 -17.707 1.00 93.81 215 ARG A C 1
ATOM 1693 O O . ARG A 1 215 ? 18.006 7.319 -17.840 1.00 93.81 215 ARG A O 1
ATOM 1700 N N . VAL A 1 216 ? 19.684 6.109 -18.736 1.00 94.38 216 VAL A N 1
ATOM 1701 C CA . VAL A 1 216 ? 19.348 6.400 -20.139 1.00 94.38 216 VAL A CA 1
ATOM 1702 C C . VAL A 1 216 ? 17.908 5.990 -20.439 1.00 94.38 216 VAL A C 1
ATOM 1704 O O . VAL A 1 216 ? 17.103 6.822 -20.861 1.00 94.38 216 VAL A O 1
ATOM 1707 N N . ALA A 1 217 ? 17.552 4.734 -20.150 1.00 92.44 217 ALA A N 1
ATOM 1708 C CA . ALA A 1 217 ? 16.203 4.226 -20.382 1.00 92.44 217 ALA A CA 1
ATOM 1709 C C . ALA A 1 217 ? 15.154 5.006 -19.574 1.00 92.44 217 ALA A C 1
ATOM 1711 O O . ALA A 1 217 ? 14.100 5.367 -20.103 1.00 92.44 217 ALA A O 1
ATOM 1712 N N . PHE A 1 218 ? 15.452 5.315 -18.307 1.00 91.44 218 PHE A N 1
ATOM 1713 C CA . PHE A 1 218 ? 14.548 6.087 -17.464 1.00 91.44 218 PHE A CA 1
ATOM 1714 C C . PHE A 1 218 ? 14.308 7.501 -17.998 1.00 91.44 218 PHE A C 1
ATOM 1716 O O . PHE A 1 218 ? 13.151 7.889 -18.172 1.00 91.44 218 PHE A O 1
ATOM 1723 N N . GLN A 1 219 ? 15.357 8.258 -18.326 1.00 91.50 219 GLN A N 1
ATOM 1724 C CA . GLN A 1 219 ? 15.194 9.619 -18.843 1.00 91.50 219 GLN A CA 1
ATOM 1725 C C . GLN A 1 219 ? 14.497 9.628 -20.211 1.00 91.50 219 GLN A C 1
ATOM 1727 O O . GLN A 1 219 ? 13.581 10.426 -20.414 1.00 91.50 219 GLN A O 1
ATOM 1732 N N . ALA A 1 220 ? 14.822 8.688 -21.106 1.00 90.69 220 ALA A N 1
ATOM 1733 C CA . ALA A 1 220 ? 14.120 8.537 -22.382 1.00 90.69 220 ALA A CA 1
ATOM 1734 C C . ALA A 1 220 ? 12.618 8.268 -22.179 1.00 90.69 220 ALA A C 1
ATOM 1736 O O . ALA A 1 220 ? 11.774 8.907 -22.810 1.00 90.69 220 ALA A O 1
ATOM 1737 N N . SER A 1 221 ? 12.266 7.380 -21.239 1.00 88.25 221 SER A N 1
ATOM 1738 C CA . SER A 1 221 ? 10.864 7.081 -20.924 1.00 88.25 221 SER A CA 1
ATOM 1739 C C . SER A 1 221 ? 10.097 8.303 -20.406 1.00 88.25 221 SER A C 1
ATOM 1741 O O . SER A 1 221 ? 8.933 8.487 -20.761 1.00 88.25 221 SER A O 1
ATOM 1743 N N . ARG A 1 222 ? 10.749 9.180 -19.626 1.00 86.56 222 ARG A N 1
ATOM 1744 C CA . ARG A 1 222 ? 10.144 10.420 -19.112 1.00 86.56 222 ARG A CA 1
ATOM 1745 C C . ARG A 1 222 ? 9.880 11.429 -20.222 1.00 86.56 222 ARG A C 1
ATOM 1747 O O . ARG A 1 222 ? 8.820 12.050 -20.223 1.00 86.56 222 ARG A O 1
ATOM 1754 N N . LEU A 1 223 ? 10.816 11.584 -21.158 1.00 85.31 223 LEU A N 1
ATOM 1755 C CA . LEU A 1 223 ? 10.658 12.479 -22.308 1.00 85.31 223 LEU A CA 1
ATOM 1756 C C . LEU A 1 223 ? 9.491 12.029 -23.196 1.00 85.31 223 LEU A C 1
ATOM 1758 O O . LEU A 1 223 ? 8.608 12.825 -23.511 1.00 85.31 223 LEU A O 1
ATOM 1762 N N . LEU A 1 224 ? 9.431 10.732 -23.509 1.00 83.94 224 LEU A N 1
ATOM 1763 C CA . LEU A 1 224 ? 8.343 10.146 -24.296 1.00 83.94 224 LEU A CA 1
ATOM 1764 C C . LEU A 1 224 ? 6.993 10.190 -23.562 1.00 83.94 224 LEU A C 1
ATOM 1766 O O . LEU A 1 224 ? 5.957 10.387 -24.191 1.00 83.94 224 LEU A O 1
ATOM 1770 N N . GLY A 1 225 ? 6.989 10.017 -22.237 1.00 75.06 225 GLY A N 1
ATOM 1771 C CA . GLY A 1 225 ? 5.784 10.100 -21.411 1.00 75.06 225 GLY A CA 1
ATOM 1772 C C . GLY A 1 225 ? 5.194 11.510 -21.362 1.00 75.06 225 GLY A C 1
ATOM 1773 O O . GLY 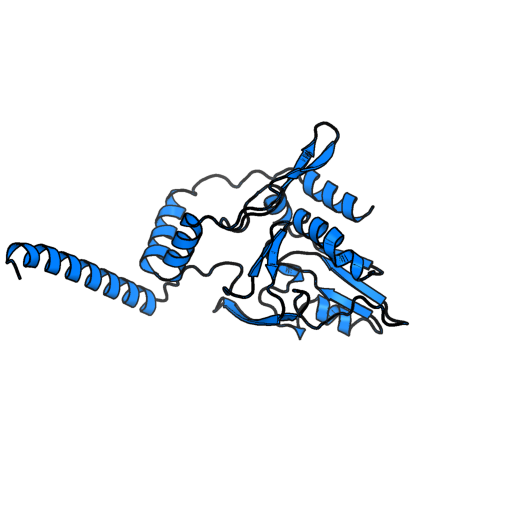A 1 225 ? 3.983 11.661 -21.525 1.00 75.06 225 GLY A O 1
ATOM 1774 N N . ARG A 1 226 ? 6.042 12.540 -21.216 1.00 64.50 226 ARG A N 1
ATOM 1775 C CA . ARG A 1 226 ? 5.629 13.956 -21.231 1.00 64.50 226 ARG A CA 1
ATOM 1776 C C . ARG A 1 226 ? 4.974 14.360 -22.548 1.00 64.50 226 ARG A C 1
ATOM 1778 O O . ARG A 1 226 ? 3.973 15.061 -22.523 1.00 64.50 226 ARG A O 1
ATOM 1785 N N . ALA A 1 227 ? 5.473 13.852 -23.674 1.00 60.00 227 ALA A N 1
ATOM 1786 C CA . ALA A 1 227 ? 4.867 14.088 -24.984 1.00 60.00 227 ALA A CA 1
ATOM 1787 C C . ALA A 1 227 ? 3.460 13.471 -25.132 1.00 60.00 227 ALA A C 1
ATOM 1789 O O . ALA A 1 227 ? 2.704 13.876 -26.007 1.00 60.00 227 ALA A O 1
ATOM 1790 N N . ARG A 1 228 ? 3.098 12.493 -24.287 1.00 59.12 228 ARG A N 1
ATOM 1791 C CA . ARG A 1 228 ? 1.815 11.772 -24.349 1.00 59.12 228 ARG A CA 1
ATOM 1792 C C . ARG A 1 228 ? 0.763 12.254 -23.345 1.00 59.12 228 ARG A C 1
ATOM 1794 O O . ARG A 1 228 ? -0.398 11.917 -23.519 1.00 59.12 228 ARG A O 1
ATOM 1801 N N . HIS A 1 229 ? 1.148 13.004 -22.308 1.00 50.22 229 HIS A N 1
ATOM 1802 C CA . HIS A 1 229 ? 0.270 13.368 -21.180 1.00 50.22 229 HIS A CA 1
ATOM 1803 C C . HIS A 1 229 ? -0.162 14.846 -21.171 1.00 50.22 229 HIS A C 1
ATOM 1805 O O . HIS A 1 229 ? -0.513 15.379 -20.124 1.00 50.22 229 HIS A O 1
ATOM 1811 N N . ALA A 1 230 ? -0.187 15.515 -22.326 1.00 44.53 230 ALA A N 1
ATOM 1812 C CA . ALA A 1 230 ? -0.815 16.833 -22.477 1.00 44.53 230 ALA A CA 1
ATOM 1813 C C . ALA A 1 230 ? -2.351 16.716 -22.623 1.00 44.53 230 ALA A C 1
ATOM 1815 O O . ALA A 1 230 ? -2.934 17.237 -23.570 1.00 44.53 230 ALA A O 1
ATOM 1816 N N . GLY A 1 231 ? -2.994 15.964 -21.725 1.00 48.09 231 GLY A N 1
ATOM 1817 C CA . GLY A 1 231 ? -4.445 15.758 -21.688 1.00 48.09 231 GLY A CA 1
ATOM 1818 C C . GLY A 1 231 ? -5.063 16.359 -20.421 1.00 48.09 231 GLY A C 1
ATOM 1819 O O . GLY A 1 231 ? -4.346 16.538 -19.434 1.00 48.09 231 GLY A O 1
ATOM 1820 N N . PRO A 1 232 ? -6.365 16.695 -20.437 1.00 41.50 232 PRO A N 1
ATOM 1821 C CA . PRO A 1 232 ? -7.039 17.283 -19.284 1.00 41.50 232 PRO A CA 1
ATOM 1822 C C . PRO A 1 232 ? -6.983 16.338 -18.077 1.00 41.50 232 PRO A C 1
ATOM 1824 O O . PRO A 1 232 ? -6.935 15.117 -18.231 1.00 41.50 232 PRO A O 1
ATOM 1827 N N . SER A 1 233 ? -6.988 16.921 -16.876 1.00 50.00 233 SER A N 1
ATOM 1828 C CA . SER A 1 233 ? -7.139 16.194 -15.614 1.00 50.00 233 SER A CA 1
ATOM 1829 C C . SER A 1 233 ? -8.309 15.218 -15.705 1.00 50.00 233 SER A C 1
ATOM 1831 O O . SER A 1 233 ? -9.378 15.587 -16.197 1.00 50.00 233 SER A O 1
ATOM 1833 N N . SER A 1 234 ? -8.100 13.990 -15.227 1.00 45.78 234 SER A N 1
ATOM 1834 C CA . SER A 1 234 ? -9.153 12.986 -15.098 1.00 45.78 234 SER A CA 1
ATOM 1835 C C . SER A 1 234 ? -10.374 13.599 -14.398 1.00 45.78 234 SER A C 1
ATOM 1837 O O . SER A 1 234 ? -10.194 14.332 -13.420 1.00 45.78 234 SER A O 1
ATOM 1839 N N . PRO A 1 235 ? -11.597 13.373 -14.913 1.00 45.28 235 PRO A N 1
ATOM 1840 C CA . PRO A 1 235 ? -12.804 13.867 -14.263 1.00 45.28 235 PRO A CA 1
ATOM 1841 C C . PRO A 1 235 ? -12.861 13.335 -12.828 1.00 45.28 235 PRO A C 1
ATOM 1843 O O . PRO A 1 235 ? -12.383 12.229 -12.575 1.00 45.28 235 PRO A O 1
ATOM 1846 N N . ARG A 1 236 ? -13.428 14.126 -11.905 1.00 51.00 236 ARG A N 1
ATOM 1847 C CA . ARG A 1 236 ? -13.794 13.623 -10.572 1.00 51.00 236 ARG A CA 1
ATOM 1848 C C . ARG A 1 236 ? -14.669 12.395 -10.787 1.00 51.00 236 ARG A C 1
ATOM 1850 O O . ARG A 1 236 ? -15.666 12.491 -11.511 1.00 51.00 236 ARG A O 1
ATOM 1857 N N . VAL A 1 237 ? -14.224 11.258 -10.275 1.00 56.34 237 VAL A N 1
ATOM 1858 C CA . VAL A 1 237 ? -15.002 10.031 -10.312 1.00 56.34 237 VAL A CA 1
ATOM 1859 C C . VAL A 1 237 ? -16.047 10.158 -9.191 1.00 56.34 237 VAL A C 1
ATOM 1861 O O . VAL A 1 237 ? -16.032 11.088 -8.387 1.00 56.34 237 VAL A O 1
ATOM 1864 N N . ASP A 1 238 ? -17.089 9.343 -9.246 1.00 64.38 238 ASP A N 1
ATOM 1865 C CA . ASP A 1 238 ? -18.165 9.364 -8.260 1.00 64.38 238 ASP A CA 1
ATOM 1866 C C . ASP A 1 238 ? -17.695 8.653 -6.977 1.00 64.38 238 ASP A C 1
ATOM 1868 O O . ASP A 1 238 ? -17.361 7.468 -7.018 1.00 64.38 238 ASP A O 1
ATOM 1872 N N . ASP A 1 239 ? -17.695 9.356 -5.838 1.00 69.69 239 ASP A N 1
ATOM 1873 C CA . ASP A 1 239 ? -17.301 8.835 -4.516 1.00 69.69 239 ASP A CA 1
ATOM 1874 C C . ASP A 1 239 ? -18.186 7.671 -4.022 1.00 69.69 239 ASP A C 1
ATOM 1876 O O . ASP A 1 239 ? -17.879 7.035 -3.006 1.00 69.69 239 ASP A O 1
ATOM 1880 N N . GLY A 1 240 ? -19.291 7.367 -4.713 1.00 79.00 240 GLY A N 1
ATOM 1881 C CA . GLY A 1 240 ? -20.279 6.371 -4.303 1.00 79.00 240 GLY A CA 1
ATOM 1882 C C . GLY A 1 240 ? -19.707 4.983 -3.989 1.00 79.00 240 GLY A C 1
ATOM 1883 O O . GLY A 1 240 ? -20.124 4.361 -3.008 1.00 79.00 240 GLY A O 1
ATOM 1884 N N . LEU A 1 241 ? -18.724 4.493 -4.757 1.00 80.50 241 LEU A N 1
ATOM 1885 C CA . LEU A 1 241 ? -18.103 3.188 -4.483 1.00 80.50 241 LEU A CA 1
ATOM 1886 C C . LEU A 1 241 ? -17.331 3.209 -3.160 1.00 80.50 241 LEU A C 1
ATOM 1888 O O . LEU A 1 241 ? -17.517 2.334 -2.311 1.00 80.50 241 LEU A O 1
ATOM 1892 N N . THR A 1 242 ? -16.501 4.231 -2.977 1.00 81.31 242 THR A N 1
ATOM 1893 C CA . THR A 1 242 ? -15.709 4.420 -1.765 1.00 81.31 242 THR A CA 1
ATOM 1894 C C . THR A 1 242 ? -16.621 4.533 -0.542 1.00 81.31 242 THR A C 1
ATOM 1896 O O . THR A 1 242 ? -16.426 3.817 0.438 1.00 81.31 242 THR A O 1
ATOM 1899 N N . LEU A 1 243 ? -17.682 5.341 -0.615 1.00 83.50 243 LEU A N 1
ATOM 1900 C CA . LEU A 1 243 ? -18.656 5.477 0.472 1.00 83.50 243 LEU A CA 1
ATOM 1901 C C . LEU A 1 243 ? -19.373 4.153 0.790 1.00 83.50 243 LEU A C 1
ATOM 1903 O O . LEU A 1 243 ? -19.530 3.807 1.960 1.00 83.50 243 LEU A O 1
ATOM 1907 N N . THR A 1 244 ? -19.733 3.363 -0.225 1.00 82.25 244 THR A N 1
ATOM 1908 C CA . THR A 1 244 ? -20.374 2.048 -0.026 1.00 82.25 244 THR A CA 1
ATOM 1909 C C . THR A 1 244 ? -19.437 1.058 0.680 1.00 82.25 244 THR A C 1
ATOM 1911 O O . THR A 1 244 ? -19.864 0.280 1.541 1.00 82.25 244 THR A O 1
ATOM 1914 N N . LEU A 1 245 ? -18.138 1.086 0.363 1.00 83.62 245 LEU A N 1
ATOM 1915 C CA . LEU A 1 245 ? -17.126 0.275 1.052 1.00 83.62 245 LEU A CA 1
ATOM 1916 C C . LEU A 1 245 ? -16.986 0.683 2.526 1.00 83.62 245 LEU A C 1
ATOM 1918 O O . 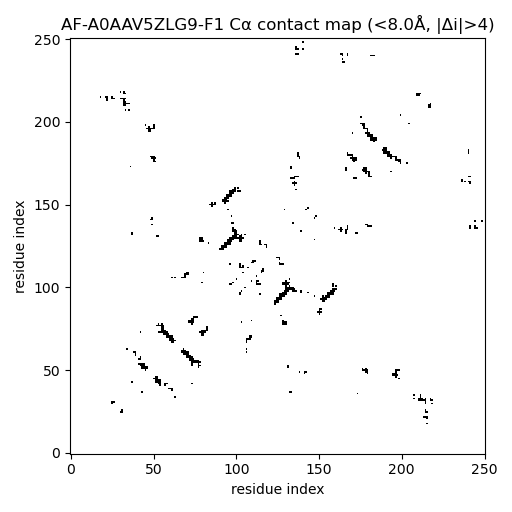LEU A 1 245 ? -16.932 -0.183 3.402 1.00 83.62 245 LEU A O 1
ATOM 1922 N N . VAL A 1 246 ? -17.014 1.986 2.815 1.00 84.25 246 VAL A N 1
ATOM 1923 C CA . VAL A 1 246 ? -17.000 2.521 4.187 1.00 84.25 246 VAL A CA 1
ATOM 1924 C C . VAL A 1 246 ? -18.238 2.078 4.965 1.00 84.25 246 VAL A C 1
ATOM 1926 O O . VAL A 1 246 ? -18.125 1.636 6.107 1.00 84.25 246 VAL A O 1
ATOM 1929 N N . GLU A 1 247 ? -19.426 2.156 4.365 1.00 85.44 247 GLU A N 1
ATOM 1930 C CA . GLU A 1 247 ? -20.656 1.660 4.992 1.00 85.44 247 GLU A CA 1
ATOM 1931 C C . GLU A 1 247 ? -20.590 0.162 5.276 1.00 85.44 247 GLU A C 1
ATOM 1933 O O . GLU A 1 247 ? -21.073 -0.299 6.308 1.00 85.44 247 GLU A O 1
ATOM 1938 N N . THR A 1 248 ? -19.952 -0.596 4.388 1.00 82.00 248 THR A N 1
ATOM 1939 C CA . THR A 1 248 ? -19.760 -2.035 4.557 1.00 82.00 248 THR A CA 1
ATOM 1940 C C . THR A 1 248 ? -18.855 -2.361 5.747 1.00 82.00 248 THR A C 1
ATOM 1942 O O . THR A 1 248 ? -19.091 -3.362 6.413 1.00 82.00 248 THR A O 1
ATOM 1945 N N . LEU A 1 249 ? -17.857 -1.524 6.051 1.00 83.00 249 LEU A N 1
ATOM 1946 C CA . LEU A 1 249 ? -17.021 -1.663 7.253 1.00 83.00 249 LEU A CA 1
ATOM 1947 C C . LEU A 1 249 ? -17.776 -1.367 8.558 1.00 83.00 249 LEU A C 1
ATOM 1949 O O . LEU A 1 249 ? -17.338 -1.798 9.621 1.00 83.00 249 LEU A O 1
ATOM 1953 N N . ARG A 1 250 ? -18.887 -0.621 8.496 1.00 80.75 250 ARG A N 1
ATOM 1954 C CA . ARG A 1 250 ? -19.707 -0.289 9.673 1.00 80.75 250 ARG A CA 1
ATOM 1955 C C . ARG A 1 250 ? -20.686 -1.396 10.071 1.00 80.75 250 ARG A C 1
ATOM 1957 O O . ARG A 1 250 ? -21.229 -1.318 11.171 1.00 80.75 250 ARG A O 1
ATOM 1964 N N . ARG A 1 251 ? -20.963 -2.345 9.173 1.00 79.06 251 ARG A N 1
ATOM 1965 C CA . ARG A 1 251 ? -21.897 -3.462 9.383 1.00 79.06 251 ARG A CA 1
ATOM 1966 C C . ARG A 1 251 ? -21.157 -4.682 9.914 1.00 79.06 251 ARG A C 1
ATOM 1968 O O . ARG A 1 251 ? -21.709 -5.314 10.837 1.00 79.06 251 ARG A O 1
#

Mean predicted aligned error: 7.2 Å

Secondary structure (DSSP, 8-state):
--GGGHHHHHHHHHHHHHHHHHHHHHHHTT------SS-STTSEEEETTTEEEEPTT-EEEEE-TTS-EEEEEB-TTS-BSS---SSPPTT-EEEEEEESHHHHTTTS-GGGSHHHHHHHHSTTEEEEEEE-TT--HHHHHHHHHHTGGGG--SEEEE---TTHHHHHT-SEETTTEE--EEEE-TTSPEEEES-SPPPPPHHHHHHHHHHHH-HHHHHHHHHHHHTT--SPPPPPPPTHHHHHHHHHHH-